Protein AF-A0A6J3BVY6-F1 (afdb_monomer_lite)

Sequence (226 aa):
MLAAVIADFFKYKLLRSIIVLACWSQIDRVKFLRQLSKQGLSATISCNPDILESIHLLQGVLYFTEENNLLLDRVKPEHFSHNYKWMVVGDEMPNTLHHVRYDVDVVLLKTQPMTPKYTVSNKLSVSEDDTEYPMFNETLYIEDIMVHPRDGASEHAWAYWTKYSGLKVTHDRERTLRRRNFRKYPVRIAAPRSLGNKLIPQPKHSGKKIPLKPHCTLNITLSIAR

Secondary structure (DSSP, 8-state):
-HHHHHHHHHHHTT-SEEEEE----HHHHHHHHHHHHHTT-EEEEES-GGGGGG--S-EEEEEE--TT--TGGGS-GGGSSTTEEEEEESSS--GGGGGS-TT-EEEEE--S---------------S----------PEEEEEEEEETTTEEEEEEEEEEETTTEEEE--HHHHHHHHH-TTTS----------S------------------------------

pLDDT: mean 75.55, std 23.76, range [29.14, 97.81]

Foldseek 3Di:
DVLLQVLLVCVVVVAQEAEEQDPDDPVVVVVSQVSNVVSRHHYHYDVALCVLVVDDAQHEYEYEDDVPNCSLVNHDLVSQAPSYAYEYEEQDDDQVQQVHAQRGNYKYWYPDDPPPPPPPDDDDDDDDDDPPPPPPQPKIWMWTWGHAPPPGIDTHGFWIATPVPGIDGDCVVVVVVVSVPCVVGPDPPPPDPDDDDDDPPDD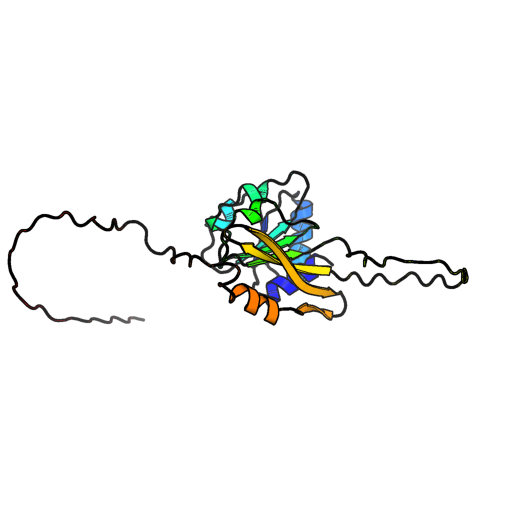DDDDDDDDDDDDDDDDDDDDDDD

Radius of gyration: 25.28 Å; chains: 1; bounding box: 72×43×89 Å

Structure (mmCIF, N/CA/C/O backbone):
data_AF-A0A6J3BVY6-F1
#
_entry.id   AF-A0A6J3BVY6-F1
#
loop_
_atom_site.group_PDB
_atom_site.id
_atom_site.type_symbol
_atom_site.label_atom_id
_atom_site.label_alt_id
_atom_site.label_comp_id
_atom_site.label_asym_id
_atom_site.label_entity_id
_atom_site.label_seq_id
_atom_site.pdbx_PDB_ins_code
_atom_site.Cartn_x
_atom_site.Cartn_y
_atom_site.Cartn_z
_atom_site.occupancy
_atom_site.B_iso_or_equiv
_atom_site.auth_seq_id
_atom_site.auth_comp_id
_atom_site.auth_asym_id
_atom_site.auth_atom_id
_atom_site.pdbx_PDB_model_num
ATOM 1 N N . MET A 1 1 ? -1.257 5.463 15.033 1.00 83.69 1 MET A N 1
ATOM 2 C CA . MET A 1 1 ? -0.664 6.278 13.953 1.00 83.69 1 MET A CA 1
ATOM 3 C C . MET A 1 1 ? -0.807 5.595 12.602 1.00 83.69 1 MET A C 1
ATOM 5 O O . MET A 1 1 ? -1.421 6.159 11.710 1.00 83.69 1 MET A O 1
ATOM 9 N N . LEU A 1 2 ? -0.358 4.345 12.499 1.00 90.62 2 LEU A N 1
ATOM 10 C CA . LEU A 1 2 ? -0.358 3.552 11.270 1.00 90.62 2 LEU A CA 1
ATOM 11 C C . LEU A 1 2 ? -1.684 3.544 10.486 1.00 90.62 2 LEU A C 1
ATOM 13 O O . LEU A 1 2 ? -1.697 3.875 9.306 1.00 90.62 2 LEU A O 1
ATOM 17 N N . ALA A 1 3 ? -2.814 3.268 11.146 1.00 93.50 3 ALA A N 1
ATOM 18 C CA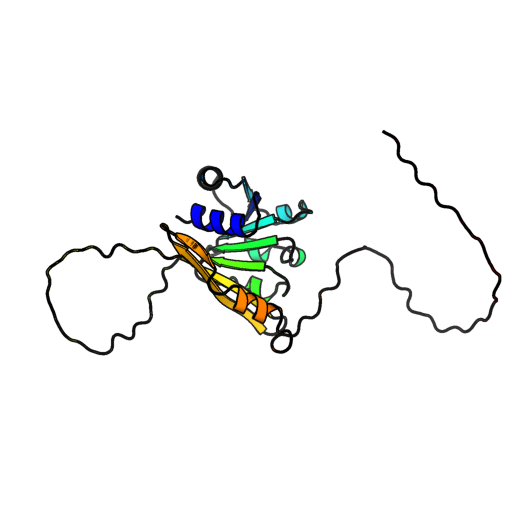 . ALA A 1 3 ? -4.127 3.277 10.492 1.00 93.50 3 ALA A CA 1
ATOM 19 C C . ALA A 1 3 ? -4.498 4.636 9.862 1.00 93.50 3 ALA A C 1
ATOM 21 O O . ALA A 1 3 ? -5.195 4.658 8.855 1.00 93.50 3 ALA A O 1
ATOM 22 N N . ALA A 1 4 ? -4.037 5.758 10.430 1.00 94.69 4 ALA A N 1
ATOM 23 C CA . ALA A 1 4 ? -4.288 7.090 9.877 1.00 94.69 4 ALA A CA 1
ATOM 24 C C . ALA A 1 4 ? -3.442 7.345 8.620 1.00 94.69 4 ALA A C 1
ATOM 26 O O . ALA A 1 4 ? -3.966 7.832 7.626 1.00 94.69 4 ALA A O 1
ATOM 27 N N . VAL A 1 5 ? -2.170 6.932 8.626 1.00 95.38 5 VAL A N 1
ATOM 28 C CA . VAL A 1 5 ? -1.269 7.054 7.463 1.00 95.38 5 VAL A CA 1
ATOM 29 C C . VAL A 1 5 ? -1.777 6.226 6.290 1.00 95.38 5 VAL A C 1
ATOM 31 O O . VAL A 1 5 ? -1.909 6.727 5.175 1.00 95.38 5 VAL A O 1
ATOM 34 N N . ILE A 1 6 ? -2.113 4.963 6.569 1.00 96.75 6 ILE A N 1
ATOM 35 C CA . ILE A 1 6 ? -2.740 4.050 5.611 1.00 96.75 6 ILE A CA 1
ATOM 36 C C . ILE A 1 6 ? -4.004 4.701 5.053 1.00 96.75 6 ILE A C 1
ATOM 38 O O . ILE A 1 6 ? -4.242 4.684 3.844 1.00 96.75 6 ILE A O 1
ATOM 42 N N . ALA A 1 7 ? -4.799 5.314 5.932 1.00 96.69 7 ALA A N 1
ATOM 43 C CA . ALA A 1 7 ? -6.040 5.923 5.521 1.00 96.69 7 ALA A CA 1
ATOM 44 C C . ALA A 1 7 ? -5.869 7.124 4.600 1.00 96.69 7 ALA A C 1
ATOM 46 O O . ALA A 1 7 ? -6.529 7.199 3.562 1.00 96.69 7 ALA A O 1
ATOM 47 N N . ASP A 1 8 ? -4.973 8.038 4.950 1.00 96.38 8 ASP A N 1
ATOM 48 C CA . ASP A 1 8 ? -4.694 9.218 4.141 1.00 96.38 8 ASP A CA 1
ATOM 49 C C . ASP A 1 8 ? -4.116 8.835 2.779 1.00 96.38 8 ASP A C 1
ATOM 51 O O . ASP A 1 8 ? -4.527 9.397 1.764 1.00 96.38 8 ASP A O 1
ATOM 55 N N . PHE A 1 9 ? -3.239 7.827 2.724 1.00 96.88 9 PHE A N 1
ATOM 56 C CA . PHE A 1 9 ? -2.725 7.300 1.462 1.00 96.88 9 PHE A CA 1
ATOM 57 C C . PHE A 1 9 ? -3.838 6.791 0.544 1.00 96.88 9 PHE A C 1
ATOM 59 O O . PHE A 1 9 ? -3.926 7.204 -0.616 1.00 96.88 9 PHE A O 1
ATOM 66 N N . PHE A 1 10 ? -4.708 5.909 1.039 1.00 97.12 10 PHE A N 1
ATOM 67 C CA . PHE A 1 10 ? -5.753 5.334 0.196 1.00 97.12 10 PHE A CA 1
ATOM 68 C C . PHE A 1 10 ? -6.799 6.373 -0.213 1.00 97.12 10 PHE A C 1
ATOM 70 O O . PHE A 1 10 ? -7.205 6.395 -1.375 1.00 97.12 10 PHE A O 1
ATOM 77 N N . LYS A 1 11 ? -7.152 7.310 0.674 1.00 95.75 11 LYS A N 1
ATOM 78 C CA . LYS A 1 11 ? -8.016 8.448 0.324 1.00 95.75 11 LYS A CA 1
ATOM 79 C C . LYS A 1 11 ? -7.393 9.343 -0.742 1.00 95.75 11 LYS A C 1
ATOM 81 O O . LYS A 1 11 ? -8.094 9.729 -1.674 1.00 95.75 11 LYS A O 1
ATOM 86 N N . TYR A 1 12 ? -6.093 9.630 -0.648 1.00 95.62 12 TYR A N 1
ATOM 87 C CA . TYR A 1 12 ? -5.360 10.376 -1.675 1.00 95.62 12 TYR A CA 1
ATOM 88 C C . TYR A 1 12 ? -5.417 9.664 -3.035 1.00 95.62 12 TYR A C 1
ATOM 90 O O . TYR A 1 12 ? -5.572 10.302 -4.073 1.00 95.62 12 TYR A O 1
ATOM 98 N N . LYS A 1 13 ? -5.379 8.327 -3.037 1.00 93.88 13 LYS A N 1
ATOM 99 C CA . LYS A 1 13 ? -5.564 7.487 -4.233 1.00 93.88 13 LYS A CA 1
ATOM 100 C C . LYS A 1 13 ? -7.031 7.307 -4.655 1.00 93.88 13 LYS A C 1
ATOM 102 O O . LYS A 1 13 ? -7.291 6.526 -5.566 1.00 93.88 13 LYS A O 1
ATOM 107 N N . LEU A 1 14 ? -7.972 8.020 -4.028 1.00 94.00 14 LEU A N 1
ATOM 108 C CA . LEU A 1 14 ? -9.422 7.950 -4.263 1.00 94.00 14 LEU A CA 1
ATOM 109 C C . LEU A 1 14 ? -10.047 6.577 -3.955 1.00 94.00 14 LEU A C 1
ATOM 111 O O . LEU A 1 14 ? -11.109 6.231 -4.472 1.00 94.00 14 LEU A O 1
ATOM 115 N N . LEU A 1 15 ? -9.413 5.800 -3.079 1.00 93.94 15 LEU A N 1
ATOM 116 C CA . LEU A 1 15 ? -9.860 4.476 -2.667 1.00 93.94 15 LEU A CA 1
ATOM 117 C C . LEU A 1 15 ? -10.577 4.536 -1.320 1.00 93.94 15 LEU A C 1
ATOM 119 O O . LEU A 1 15 ? -10.039 5.028 -0.330 1.00 93.94 15 LEU A O 1
ATOM 123 N N . ARG A 1 16 ? -11.801 4.000 -1.282 1.00 90.12 16 ARG A N 1
ATOM 124 C CA . ARG A 1 16 ? -12.630 3.907 -0.063 1.00 90.12 16 ARG A CA 1
ATOM 125 C C . ARG A 1 16 ? -12.708 2.499 0.525 1.00 90.12 16 ARG A C 1
ATOM 127 O O . ARG A 1 16 ? -13.162 2.339 1.656 1.00 90.12 16 ARG A O 1
ATOM 134 N N . SER A 1 17 ? -12.289 1.497 -0.244 1.00 93.12 17 SER A N 1
ATOM 135 C CA . SER A 1 17 ? -12.245 0.100 0.174 1.00 93.12 17 SER A CA 1
ATOM 136 C C . SER A 1 17 ? -10.880 -0.494 -0.129 1.00 93.12 17 SER A C 1
ATOM 138 O O . SER A 1 17 ? -10.323 -0.259 -1.207 1.00 93.12 17 SER A O 1
ATOM 140 N N . ILE A 1 18 ? -10.349 -1.254 0.824 1.00 96.31 18 ILE A N 1
ATOM 141 C CA . ILE A 1 18 ? -9.053 -1.914 0.701 1.00 96.31 18 ILE A CA 1
ATOM 142 C C . ILE A 1 18 ? -9.141 -3.385 1.089 1.00 96.31 18 ILE A C 1
ATOM 144 O O . ILE A 1 18 ? -9.962 -3.788 1.913 1.00 96.31 18 ILE A O 1
ATOM 148 N N . ILE A 1 19 ? -8.263 -4.187 0.511 1.00 96.25 19 ILE A N 1
ATOM 149 C CA . ILE A 1 19 ? -7.983 -5.539 0.973 1.00 96.25 19 ILE A CA 1
ATOM 150 C C . ILE A 1 19 ? -6.711 -5.495 1.795 1.00 96.25 19 ILE A C 1
ATOM 152 O O . ILE A 1 19 ? -5.724 -4.901 1.379 1.00 96.25 19 ILE A O 1
ATOM 156 N N . VAL A 1 20 ? -6.723 -6.148 2.945 1.00 96.75 20 VAL A N 1
ATOM 157 C CA . VAL A 1 20 ? -5.542 -6.342 3.775 1.00 96.75 20 VAL A CA 1
ATOM 158 C C . VAL A 1 20 ? -5.154 -7.809 3.684 1.00 96.75 20 VAL A C 1
ATOM 160 O O . VAL A 1 20 ? -5.924 -8.680 4.091 1.00 96.75 20 VAL A O 1
ATOM 163 N N . LEU A 1 21 ? -3.979 -8.087 3.137 1.00 95.69 21 LEU A N 1
ATOM 164 C CA . LEU A 1 21 ? -3.431 -9.436 3.064 1.00 95.69 21 LEU A CA 1
ATOM 165 C C . LEU A 1 21 ? -2.656 -9.719 4.352 1.00 95.69 21 LEU A C 1
ATOM 167 O O . LEU A 1 21 ? -1.528 -9.256 4.509 1.00 95.69 21 LEU A O 1
ATOM 171 N N . ALA A 1 22 ? -3.287 -10.434 5.286 1.00 94.00 22 ALA A N 1
ATOM 172 C CA . ALA A 1 22 ? -2.713 -10.744 6.594 1.00 94.00 22 ALA A CA 1
ATOM 173 C C . ALA A 1 22 ? -3.332 -12.002 7.231 1.00 94.00 22 ALA A C 1
ATOM 175 O O . ALA A 1 22 ? -4.546 -12.223 7.163 1.00 94.00 22 ALA A O 1
ATOM 176 N N . CYS A 1 23 ? -2.499 -12.793 7.915 1.00 92.44 23 CYS A N 1
ATOM 177 C CA . CYS A 1 23 ? -2.869 -14.020 8.634 1.00 92.44 23 CYS A CA 1
ATOM 178 C C . CYS A 1 23 ? -3.113 -13.780 10.136 1.00 92.44 23 CYS A C 1
ATOM 180 O O . CYS A 1 23 ? -2.624 -14.527 10.978 1.00 92.44 23 CYS A O 1
ATOM 182 N N . TRP A 1 24 ? -3.847 -12.726 10.492 1.00 92.81 24 TRP A N 1
ATOM 183 C CA . TRP A 1 24 ? -4.026 -12.338 11.895 1.00 92.81 24 TRP A CA 1
ATOM 184 C C . TRP A 1 24 ? -5.152 -13.081 12.622 1.00 92.81 24 TRP A C 1
ATOM 186 O O . TRP A 1 24 ? -6.099 -13.588 12.011 1.00 92.81 24 TRP A O 1
ATOM 196 N N . SER A 1 25 ? -5.089 -13.062 13.958 1.00 95.25 25 SER A N 1
ATOM 197 C CA . SER A 1 25 ? -6.159 -13.558 14.826 1.00 95.25 25 SER A CA 1
ATOM 198 C C . SER A 1 25 ? -7.466 -12.777 14.618 1.00 95.25 25 SER A C 1
ATOM 200 O O . SER A 1 25 ? -7.465 -11.621 14.190 1.00 95.25 25 SER A O 1
ATOM 202 N N . GLN A 1 26 ? -8.612 -13.374 14.961 1.00 95.25 26 GLN A N 1
ATOM 203 C CA . GLN A 1 26 ? -9.910 -12.687 14.850 1.00 95.25 26 GLN A CA 1
ATOM 204 C C . GLN A 1 26 ? -9.961 -11.389 15.672 1.00 95.25 26 GLN A C 1
ATOM 206 O O . GLN A 1 26 ? -10.548 -10.399 15.236 1.00 95.25 26 GLN A O 1
ATOM 211 N N . ILE A 1 27 ? -9.306 -11.373 16.835 1.00 96.25 27 ILE A N 1
ATOM 212 C CA . ILE A 1 27 ? -9.261 -10.211 17.727 1.00 96.25 27 ILE A CA 1
ATOM 213 C C . ILE A 1 27 ? -8.508 -9.059 17.052 1.00 96.25 27 ILE A C 1
ATOM 215 O O . ILE A 1 27 ? -9.013 -7.934 16.997 1.00 96.25 27 ILE A O 1
ATOM 219 N N . ASP A 1 28 ? -7.338 -9.345 16.480 1.00 94.75 28 ASP A N 1
ATOM 220 C CA . ASP A 1 28 ? -6.519 -8.343 15.792 1.00 94.75 28 ASP A CA 1
ATOM 221 C C . ASP A 1 28 ? -7.207 -7.827 14.532 1.00 94.75 28 ASP A C 1
ATOM 223 O O . ASP A 1 28 ? -7.221 -6.619 14.281 1.00 94.75 28 ASP A O 1
ATOM 227 N N . ARG A 1 29 ? -7.876 -8.720 13.790 1.00 95.31 29 ARG A N 1
ATOM 228 C CA . ARG A 1 29 ? -8.692 -8.351 12.628 1.00 95.31 29 ARG A CA 1
ATOM 229 C C . ARG A 1 29 ? -9.766 -7.340 13.013 1.00 95.31 29 ARG A C 1
ATOM 231 O O . ARG A 1 29 ? -9.826 -6.266 12.421 1.00 95.31 29 ARG A O 1
ATOM 238 N N . VAL A 1 30 ? -10.575 -7.628 14.034 1.00 96.50 30 VAL A N 1
ATOM 239 C CA . VAL A 1 30 ? -11.639 -6.716 14.494 1.00 96.50 30 VAL A CA 1
ATOM 240 C C . VAL A 1 30 ? -11.060 -5.390 14.989 1.00 96.50 30 VAL A C 1
ATOM 242 O O . VAL A 1 30 ? -11.579 -4.320 14.656 1.00 96.50 30 VAL A O 1
ATOM 245 N N . LYS A 1 31 ? -9.962 -5.432 15.753 1.00 97.00 31 LYS A N 1
ATOM 246 C CA . LYS A 1 31 ? -9.293 -4.233 16.269 1.00 97.00 31 LYS A CA 1
ATOM 247 C C . LYS A 1 31 ? -8.809 -3.337 15.131 1.00 97.00 31 LYS A C 1
ATOM 249 O O . LYS A 1 31 ? -9.077 -2.134 15.156 1.00 97.00 31 LYS A O 1
ATOM 254 N N . PHE A 1 32 ? -8.139 -3.907 14.133 1.00 95.88 32 PHE A N 1
ATOM 255 C CA . PHE A 1 32 ? -7.608 -3.156 13.002 1.00 95.88 32 PHE A CA 1
ATOM 256 C C . PHE A 1 32 ? -8.714 -2.626 12.083 1.00 95.88 32 PHE A C 1
ATOM 258 O O . PHE A 1 32 ? -8.706 -1.443 11.740 1.00 95.88 32 PHE A O 1
ATOM 265 N N . LEU A 1 33 ? -9.730 -3.440 11.776 1.00 96.56 33 LEU A N 1
ATOM 266 C CA . LEU A 1 33 ? -10.910 -2.998 11.023 1.00 96.56 33 LEU A CA 1
ATOM 267 C C . LEU A 1 33 ? -11.599 -1.811 11.700 1.00 96.56 33 LEU A C 1
ATOM 269 O O . LEU A 1 33 ? -11.932 -0.827 11.042 1.00 96.56 33 LEU A O 1
ATOM 273 N N . ARG A 1 34 ? -11.754 -1.851 13.028 1.00 97.00 34 ARG A N 1
ATOM 274 C CA . ARG A 1 34 ? -12.325 -0.733 13.788 1.00 97.00 34 ARG A CA 1
ATOM 275 C C . ARG A 1 34 ? -11.458 0.523 13.696 1.00 97.00 34 ARG A C 1
ATOM 277 O O . ARG A 1 34 ? -12.000 1.625 13.645 1.00 97.00 34 ARG A O 1
ATOM 284 N N . GLN A 1 35 ? -10.131 0.388 13.683 1.00 96.56 35 GLN A N 1
ATOM 285 C CA . GLN A 1 35 ? -9.229 1.529 13.508 1.00 96.56 35 GLN A CA 1
ATOM 286 C C . GLN A 1 35 ? -9.356 2.152 12.114 1.00 96.56 35 GLN A C 1
ATOM 288 O O . GLN A 1 35 ? -9.468 3.371 12.027 1.00 96.56 35 GLN A O 1
ATOM 293 N N . LEU A 1 36 ? -9.400 1.347 11.050 1.00 96.06 36 LEU A N 1
ATOM 294 C CA . LEU A 1 36 ? -9.589 1.841 9.680 1.00 96.06 36 LEU A CA 1
ATOM 295 C C . LEU A 1 36 ? -10.977 2.456 9.468 1.00 96.06 36 LEU A C 1
ATOM 297 O O . LEU A 1 36 ? -11.097 3.529 8.879 1.00 96.06 36 LEU A O 1
ATOM 301 N N . SER A 1 37 ? -12.017 1.837 10.029 1.00 96.50 37 SER A N 1
ATOM 302 C CA . SER A 1 37 ? -13.390 2.346 9.972 1.00 96.50 37 SER A CA 1
ATOM 303 C C . SER A 1 37 ? -13.520 3.718 10.639 1.00 96.50 37 SER A C 1
ATOM 305 O O . SER A 1 37 ? -14.134 4.617 10.068 1.00 96.50 37 SER A O 1
ATOM 307 N N . LYS A 1 38 ? -12.854 3.939 11.784 1.00 96.88 38 LYS A N 1
ATOM 308 C CA . LYS A 1 38 ? -12.765 5.270 12.417 1.00 96.88 38 LYS A CA 1
ATOM 309 C C . LYS A 1 38 ? -12.112 6.320 11.517 1.00 96.88 38 LYS A C 1
ATOM 311 O O . LYS A 1 38 ? -12.388 7.502 11.674 1.00 96.88 38 LYS A O 1
ATOM 316 N N . GLN A 1 39 ? -11.256 5.895 10.592 1.00 95.94 39 GLN A N 1
ATOM 317 C CA . GLN A 1 39 ? -10.640 6.761 9.591 1.00 95.94 39 GLN A CA 1
ATOM 318 C C . GLN A 1 39 ? -11.471 6.860 8.303 1.00 95.94 39 GLN A C 1
ATOM 320 O O . GLN A 1 39 ? -11.015 7.474 7.345 1.00 95.94 39 GLN A O 1
ATOM 325 N N . GLY A 1 40 ? -12.679 6.294 8.239 1.00 94.81 40 GLY A N 1
ATOM 326 C CA . GLY A 1 40 ? -13.546 6.363 7.060 1.00 94.81 40 GLY A CA 1
ATOM 327 C C . GLY A 1 40 ? -13.132 5.433 5.916 1.00 94.81 40 GLY A C 1
ATOM 328 O O . GLY A 1 40 ? -13.449 5.718 4.763 1.00 94.81 40 GLY A O 1
ATOM 329 N N . LEU A 1 41 ? -12.419 4.344 6.216 1.00 95.06 41 LEU A N 1
ATOM 330 C CA . LEU A 1 41 ? -12.068 3.305 5.249 1.00 95.06 41 LEU A CA 1
ATOM 331 C C . LEU A 1 41 ? -12.765 1.990 5.553 1.00 95.06 41 LEU A C 1
ATOM 333 O O . LEU A 1 41 ? -12.753 1.508 6.685 1.00 95.06 41 LEU A O 1
ATOM 337 N N . SER A 1 42 ? -13.328 1.397 4.504 1.00 94.88 42 SER A N 1
ATOM 338 C CA . SER A 1 42 ? -13.778 0.013 4.530 1.00 94.88 42 SER A CA 1
ATOM 339 C C . SER A 1 42 ? -12.602 -0.905 4.212 1.00 94.88 42 SER A C 1
ATOM 341 O O . SER A 1 42 ? -11.767 -0.587 3.363 1.00 94.88 42 SER A O 1
ATOM 343 N N . ALA A 1 43 ? -12.510 -2.035 4.904 1.00 95.56 43 ALA A N 1
ATOM 344 C CA . ALA A 1 43 ? -11.427 -2.980 4.703 1.00 95.56 43 ALA A CA 1
ATOM 345 C C . ALA A 1 43 ? -11.915 -4.421 4.815 1.00 95.56 43 ALA A C 1
ATOM 347 O O . ALA A 1 43 ? -12.767 -4.739 5.643 1.00 95.56 43 ALA A O 1
ATOM 348 N N . THR A 1 44 ? -11.335 -5.295 3.998 1.00 95.56 44 THR A N 1
ATOM 349 C CA . THR A 1 44 ? -11.516 -6.746 4.085 1.00 95.56 44 THR A CA 1
ATOM 350 C C . THR A 1 44 ? -10.163 -7.384 4.339 1.00 95.56 44 THR A C 1
ATOM 352 O O . THR A 1 44 ? -9.247 -7.209 3.544 1.00 95.56 44 THR A O 1
ATOM 355 N N . ILE A 1 45 ? -10.016 -8.108 5.446 1.00 96.00 45 ILE A N 1
ATOM 356 C CA . ILE A 1 45 ? -8.761 -8.798 5.772 1.00 96.00 45 ILE A CA 1
ATOM 357 C C . ILE A 1 45 ? -8.857 -10.240 5.276 1.00 96.00 45 ILE A C 1
ATOM 359 O O . ILE A 1 45 ? -9.840 -10.906 5.596 1.00 96.00 45 ILE A O 1
ATOM 363 N N . SER A 1 46 ? -7.857 -10.739 4.554 1.00 94.69 46 SER A N 1
ATOM 364 C CA . SER A 1 46 ? -7.797 -12.122 4.071 1.00 94.69 46 SER A CA 1
ATOM 365 C C . SER A 1 46 ? -6.390 -12.701 4.210 1.00 94.69 46 SER A C 1
ATOM 367 O O . SER A 1 46 ? -5.407 -12.027 3.916 1.00 94.69 46 SER A O 1
ATOM 369 N N . CYS A 1 47 ? -6.311 -13.973 4.599 1.00 93.75 47 CYS A N 1
ATOM 370 C CA . CYS A 1 47 ? -5.098 -14.789 4.521 1.00 93.75 47 CYS A CA 1
ATOM 371 C C . CYS A 1 47 ? -4.999 -15.586 3.209 1.00 93.75 47 CYS A C 1
ATOM 373 O O . CYS A 1 47 ? -4.029 -16.306 2.998 1.00 93.75 47 CYS A O 1
ATOM 375 N N . ASN A 1 48 ? -6.005 -15.487 2.335 1.00 94.00 48 ASN A N 1
ATOM 376 C CA . ASN A 1 48 ? -5.977 -16.085 1.008 1.00 94.00 48 ASN A CA 1
ATOM 377 C C . ASN A 1 48 ? -5.839 -14.978 -0.060 1.00 94.00 48 ASN A C 1
ATOM 379 O O . ASN A 1 48 ? -6.754 -14.146 -0.157 1.00 94.00 48 ASN A O 1
ATOM 383 N N . PRO A 1 49 ? -4.745 -14.952 -0.854 1.00 93.38 49 PRO A N 1
ATOM 384 C CA . PRO A 1 49 ? -4.575 -13.992 -1.946 1.00 93.38 49 PRO A CA 1
ATOM 385 C C . PRO A 1 49 ? -5.614 -14.142 -3.067 1.00 93.38 49 PRO A C 1
ATOM 387 O O . PRO A 1 49 ? -5.843 -13.170 -3.785 1.00 93.38 49 PRO A O 1
ATOM 390 N N . ASP A 1 50 ? -6.304 -15.282 -3.179 1.00 93.31 50 ASP A N 1
ATOM 391 C CA . ASP A 1 50 ? -7.352 -15.504 -4.191 1.00 93.31 50 ASP A CA 1
ATOM 392 C C . ASP A 1 50 ? -8.529 -14.522 -4.061 1.00 93.31 50 ASP A C 1
ATOM 394 O O . ASP A 1 50 ? -9.287 -14.322 -5.007 1.00 93.31 50 ASP A O 1
ATOM 398 N N . ILE A 1 51 ? -8.665 -13.829 -2.921 1.00 92.75 51 ILE A N 1
ATOM 399 C CA . ILE A 1 51 ? -9.641 -12.740 -2.770 1.00 92.75 51 ILE A CA 1
ATOM 400 C C . ILE A 1 51 ? -9.484 -11.664 -3.858 1.00 92.75 51 ILE A C 1
ATOM 402 O O . ILE A 1 51 ? -10.465 -11.021 -4.234 1.00 92.75 51 ILE A O 1
ATOM 406 N N . LEU A 1 52 ? -8.271 -11.497 -4.395 1.00 91.94 52 LEU A N 1
ATOM 407 C CA . LEU A 1 52 ? -7.972 -10.548 -5.461 1.00 91.94 52 LEU A CA 1
ATOM 408 C C . LEU A 1 52 ? -8.661 -10.915 -6.786 1.00 91.94 52 LEU A C 1
ATOM 410 O O . LEU A 1 52 ? -8.924 -10.016 -7.577 1.00 91.94 52 LEU A O 1
ATOM 414 N N . GLU A 1 53 ? -9.013 -12.181 -7.028 1.00 88.44 53 GLU A N 1
ATOM 415 C CA . GLU A 1 53 ? -9.669 -12.620 -8.272 1.00 88.44 53 GLU A CA 1
ATOM 416 C C . GLU A 1 53 ? -11.096 -12.095 -8.423 1.00 88.44 53 GLU A C 1
ATOM 418 O O . GLU A 1 53 ? -11.566 -11.862 -9.535 1.00 88.44 53 GLU A O 1
ATOM 423 N N . SER A 1 54 ? -11.779 -11.877 -7.301 1.00 77.50 54 SER A N 1
ATOM 424 C CA . SER A 1 54 ? -13.197 -11.505 -7.264 1.00 77.50 54 SER A CA 1
ATOM 425 C C . SER A 1 54 ? -13.483 -10.045 -7.646 1.00 77.50 54 SER A C 1
ATOM 427 O O . SER A 1 54 ? -14.627 -9.594 -7.577 1.00 77.50 54 SER A O 1
ATOM 429 N N . ILE A 1 55 ? -12.455 -9.282 -8.030 1.00 72.56 55 ILE A N 1
ATOM 430 C CA . ILE A 1 55 ? -12.519 -7.823 -8.123 1.00 72.56 55 ILE A CA 1
ATOM 431 C C . ILE A 1 55 ? -12.253 -7.347 -9.545 1.00 72.56 55 ILE A C 1
ATOM 433 O O . ILE A 1 55 ? -11.196 -7.577 -10.126 1.00 72.56 55 ILE A O 1
ATOM 437 N N . HIS A 1 56 ? -13.216 -6.597 -10.075 1.00 67.88 56 HIS A N 1
ATOM 438 C CA . HIS A 1 56 ? -13.159 -6.011 -11.416 1.00 67.88 56 HIS A CA 1
ATOM 439 C C . HIS A 1 56 ? -12.942 -4.487 -11.414 1.00 67.88 56 HIS A C 1
ATOM 441 O O . HIS A 1 56 ? -12.963 -3.865 -12.473 1.00 67.88 56 HIS A O 1
ATOM 447 N N . LEU A 1 57 ? -12.745 -3.874 -10.242 1.00 81.31 57 LEU A N 1
ATOM 448 C CA . LEU A 1 57 ? -12.624 -2.423 -10.065 1.00 81.31 57 LEU A CA 1
ATOM 449 C C . LEU A 1 57 ? -11.297 -2.039 -9.401 1.00 81.31 57 LEU A C 1
ATOM 451 O O . LEU A 1 57 ? -10.600 -2.877 -8.836 1.00 81.31 57 LEU A O 1
ATOM 455 N N . LEU A 1 58 ? -10.970 -0.745 -9.462 1.00 85.00 58 LEU A N 1
ATOM 456 C CA . LEU A 1 58 ? -9.809 -0.173 -8.786 1.00 85.00 58 LEU A CA 1
ATOM 457 C C . LEU A 1 58 ? -9.903 -0.410 -7.269 1.00 85.00 58 LEU A C 1
ATOM 459 O O . LEU A 1 58 ? -10.857 0.052 -6.641 1.00 85.00 58 LEU A O 1
ATOM 463 N N . GLN A 1 59 ? -8.912 -1.078 -6.673 1.00 91.38 59 GLN A N 1
ATOM 464 C CA . GLN A 1 59 ? -8.920 -1.393 -5.241 1.00 91.38 59 GLN A CA 1
ATOM 465 C C . GLN A 1 59 ? -7.568 -1.144 -4.572 1.00 91.38 59 GLN A C 1
ATOM 467 O O . GLN A 1 59 ? -6.508 -1.241 -5.191 1.00 91.38 59 GLN A O 1
ATOM 472 N N . GLY A 1 60 ? -7.600 -0.795 -3.287 1.00 96.00 60 GLY A N 1
ATOM 473 C CA . GLY A 1 60 ? -6.388 -0.724 -2.480 1.00 96.00 60 GLY A CA 1
ATOM 474 C C . GLY A 1 60 ? -6.005 -2.093 -1.949 1.00 96.00 60 GLY A C 1
ATOM 475 O O . GLY A 1 60 ? -6.877 -2.860 -1.546 1.00 96.00 60 GLY A O 1
ATOM 476 N N . VAL A 1 61 ? -4.712 -2.388 -1.923 1.00 97.00 61 VAL A N 1
ATOM 477 C CA . VAL A 1 61 ? -4.177 -3.601 -1.308 1.00 97.00 61 VAL A CA 1
ATOM 478 C C . VAL A 1 61 ? -3.119 -3.198 -0.298 1.00 97.00 61 VAL A C 1
ATOM 480 O O . VAL A 1 61 ? -2.197 -2.452 -0.613 1.00 97.00 61 VAL A O 1
ATOM 483 N N . LEU A 1 62 ? -3.283 -3.668 0.927 1.00 97.44 62 LEU A N 1
ATOM 484 C CA . LEU A 1 62 ? -2.382 -3.446 2.040 1.00 97.44 62 LEU A CA 1
ATOM 485 C C . LEU A 1 62 ? -1.719 -4.773 2.397 1.00 97.44 62 LEU A C 1
ATOM 487 O O . LEU A 1 62 ? -2.406 -5.773 2.604 1.00 97.44 62 LEU A O 1
ATOM 491 N N . TYR A 1 63 ? -0.399 -4.765 2.498 1.00 96.56 63 TYR A N 1
ATOM 492 C CA . TYR A 1 63 ? 0.392 -5.913 2.917 1.00 96.56 63 TYR A CA 1
ATOM 493 C C . TYR A 1 63 ? 1.368 -5.491 4.013 1.00 96.56 63 TYR A C 1
ATOM 495 O O . TYR A 1 63 ? 1.976 -4.428 3.912 1.00 96.56 63 TYR A O 1
ATOM 503 N N . PHE A 1 64 ? 1.514 -6.315 5.047 1.00 93.56 64 PHE A N 1
ATOM 504 C CA . PHE A 1 64 ? 2.488 -6.111 6.116 1.00 93.56 64 PHE A CA 1
ATOM 505 C C . PHE A 1 64 ? 3.644 -7.079 5.915 1.00 93.56 64 PHE A C 1
ATOM 507 O O . PHE A 1 64 ? 3.424 -8.289 5.820 1.00 93.56 64 PHE A O 1
ATOM 514 N N . THR A 1 65 ? 4.864 -6.555 5.840 1.00 90.12 65 THR A N 1
ATOM 515 C CA . THR A 1 65 ? 6.056 -7.394 5.868 1.00 90.12 65 THR A CA 1
ATOM 516 C C . THR A 1 65 ? 6.236 -7.934 7.281 1.00 90.12 65 THR A C 1
ATOM 518 O O . THR A 1 65 ? 6.436 -7.187 8.232 1.00 90.12 65 THR A O 1
ATOM 521 N N . GLU A 1 66 ? 6.133 -9.252 7.410 1.00 83.50 66 GLU A N 1
ATOM 522 C CA . GLU A 1 66 ? 6.369 -10.000 8.643 1.00 83.50 66 GLU A CA 1
ATOM 523 C C . GLU A 1 66 ? 7.403 -11.093 8.337 1.00 83.50 66 GLU A C 1
ATOM 525 O O . GLU A 1 66 ? 7.431 -11.636 7.225 1.00 83.50 66 GLU A O 1
ATOM 530 N N . GLU A 1 67 ? 8.252 -11.431 9.308 1.00 72.81 67 GLU A N 1
ATOM 531 C CA . GLU A 1 67 ? 9.204 -12.534 9.163 1.00 72.81 67 GLU A CA 1
ATOM 532 C C . GLU A 1 67 ? 8.447 -13.842 8.872 1.00 72.81 67 GLU A C 1
ATOM 534 O O . GLU A 1 67 ? 7.527 -14.220 9.597 1.00 72.81 67 GLU A O 1
ATOM 539 N N . ASN A 1 68 ? 8.830 -14.540 7.797 1.00 72.19 68 ASN A N 1
ATOM 540 C CA . ASN A 1 68 ? 8.202 -15.777 7.299 1.00 72.19 68 ASN A CA 1
ATOM 541 C C . ASN A 1 68 ? 6.803 -15.631 6.670 1.00 72.19 68 ASN A C 1
ATOM 543 O O . ASN A 1 68 ? 6.158 -16.639 6.362 1.00 72.19 68 ASN A O 1
ATOM 547 N N . ASN A 1 69 ? 6.324 -14.410 6.424 1.00 78.50 69 ASN A N 1
ATOM 548 C CA . ASN A 1 69 ? 5.071 -14.218 5.704 1.00 78.50 69 ASN A CA 1
ATOM 549 C C . ASN A 1 69 ? 5.276 -14.361 4.185 1.00 78.50 69 ASN A C 1
ATOM 551 O O . ASN A 1 69 ? 5.747 -13.454 3.505 1.00 78.50 69 ASN A O 1
ATOM 555 N N . LEU A 1 70 ? 4.886 -15.524 3.657 1.00 86.31 70 LEU A N 1
ATOM 556 C CA . LEU A 1 70 ? 4.944 -15.858 2.227 1.00 86.31 70 LEU A CA 1
ATOM 557 C C . LEU A 1 70 ? 3.658 -15.474 1.471 1.00 86.31 70 LEU A C 1
ATOM 559 O O . LEU A 1 70 ? 3.438 -15.943 0.353 1.00 86.31 70 LEU A O 1
ATOM 563 N N . LEU A 1 71 ? 2.749 -14.689 2.069 1.00 91.75 71 LEU A N 1
ATOM 564 C CA . LEU A 1 71 ? 1.478 -14.343 1.420 1.00 91.75 71 LEU A CA 1
ATOM 565 C C . LEU A 1 71 ? 1.695 -13.597 0.107 1.00 91.75 71 LEU A C 1
ATOM 567 O O . LEU A 1 71 ? 0.991 -13.876 -0.862 1.00 91.75 71 LEU A O 1
ATOM 571 N N . LEU A 1 72 ? 2.661 -12.677 0.070 1.00 92.12 72 LEU A N 1
ATOM 572 C CA . LEU A 1 72 ? 2.940 -11.900 -1.133 1.00 92.12 72 LEU A CA 1
ATOM 573 C C . LEU A 1 72 ? 3.475 -12.783 -2.270 1.00 92.12 72 LEU A C 1
ATOM 575 O O . LEU A 1 72 ? 3.089 -12.584 -3.417 1.00 92.12 72 LEU A O 1
ATOM 579 N N . ASP A 1 73 ? 4.275 -13.801 -1.950 1.00 91.44 73 ASP A N 1
ATOM 580 C CA . ASP A 1 73 ? 4.856 -14.743 -2.922 1.00 91.44 73 ASP A CA 1
ATOM 581 C C . ASP A 1 73 ? 3.790 -15.633 -3.579 1.00 91.44 73 ASP A C 1
ATOM 583 O O . ASP A 1 73 ? 3.978 -16.152 -4.678 1.00 91.44 73 ASP A O 1
ATOM 587 N N . ARG A 1 74 ? 2.642 -15.799 -2.912 1.00 92.69 74 ARG A N 1
ATOM 588 C CA . ARG A 1 74 ? 1.481 -16.536 -3.429 1.00 92.69 74 ARG A CA 1
ATOM 589 C C . ARG A 1 74 ? 0.564 -15.671 -4.295 1.00 92.69 74 ARG A C 1
ATOM 591 O O . ARG A 1 74 ? -0.351 -16.204 -4.921 1.00 92.69 74 ARG A O 1
ATOM 598 N N . VAL A 1 75 ? 0.768 -14.353 -4.338 1.00 93.12 75 VAL A N 1
ATOM 599 C CA . VAL A 1 75 ? -0.031 -13.459 -5.184 1.00 93.12 75 VAL A CA 1
ATOM 600 C C . VAL A 1 75 ? 0.340 -13.684 -6.646 1.00 93.12 75 VAL A C 1
ATOM 602 O O . VAL A 1 75 ? 1.497 -13.562 -7.045 1.00 93.12 75 VAL A O 1
ATOM 605 N N . LYS A 1 76 ? -0.664 -13.962 -7.484 1.00 90.75 76 LYS A N 1
ATOM 606 C CA . LYS A 1 76 ? -0.447 -14.123 -8.925 1.00 90.75 76 LYS A CA 1
ATOM 607 C C . LYS A 1 76 ? 0.101 -12.818 -9.527 1.00 90.75 76 LYS A C 1
ATOM 609 O O . LYS A 1 76 ? -0.460 -11.753 -9.248 1.00 90.75 76 LYS A O 1
ATOM 614 N N . PRO A 1 77 ? 1.098 -12.873 -10.435 1.00 87.44 77 PRO A N 1
ATOM 615 C CA . PRO A 1 77 ? 1.690 -11.689 -11.078 1.00 87.44 77 PRO A CA 1
ATOM 616 C C . PRO A 1 77 ? 0.675 -10.729 -11.722 1.00 87.44 77 PRO A C 1
ATOM 618 O O . PRO A 1 77 ? 0.926 -9.540 -11.894 1.00 87.44 77 PRO A O 1
ATOM 621 N N . GLU A 1 78 ? -0.491 -11.251 -12.087 1.00 85.50 78 GLU A N 1
ATOM 622 C CA . GLU A 1 78 ? -1.590 -10.540 -12.738 1.00 85.50 78 GLU A CA 1
ATOM 623 C C . GLU A 1 78 ? -2.256 -9.497 -11.827 1.00 85.50 78 GLU A C 1
ATOM 625 O O . GLU A 1 78 ? -2.750 -8.475 -12.315 1.00 85.50 78 GLU A O 1
ATOM 630 N N . HIS A 1 79 ? -2.217 -9.719 -10.510 1.00 90.12 79 HIS A N 1
ATOM 631 C CA . HIS A 1 79 ? -2.749 -8.792 -9.509 1.00 90.12 79 HIS A CA 1
ATOM 632 C C . HIS A 1 79 ? -1.768 -7.664 -9.157 1.00 90.12 79 HIS A C 1
ATOM 634 O O . HIS A 1 79 ? -2.156 -6.658 -8.567 1.00 90.12 79 HIS A O 1
ATOM 640 N N . PHE A 1 80 ? -0.516 -7.747 -9.606 1.00 89.19 80 PHE A N 1
ATOM 641 C CA . PHE A 1 80 ? 0.393 -6.602 -9.625 1.00 89.19 80 PHE A CA 1
ATOM 642 C C . PHE A 1 80 ? 0.166 -5.786 -10.899 1.00 89.19 80 PHE A C 1
ATOM 644 O O . PHE A 1 80 ? 1.016 -5.709 -11.781 1.00 89.19 80 PHE A O 1
ATOM 651 N N . SER A 1 81 ? -1.026 -5.208 -11.024 1.00 83.12 81 SER A N 1
ATOM 652 C CA . SER A 1 81 ? -1.438 -4.407 -12.179 1.00 83.12 81 SER A CA 1
ATOM 653 C C . SER A 1 81 ? -1.966 -3.040 -11.753 1.00 83.12 81 SER A C 1
ATOM 655 O O . SER A 1 81 ? -2.177 -2.772 -10.571 1.00 83.12 81 SE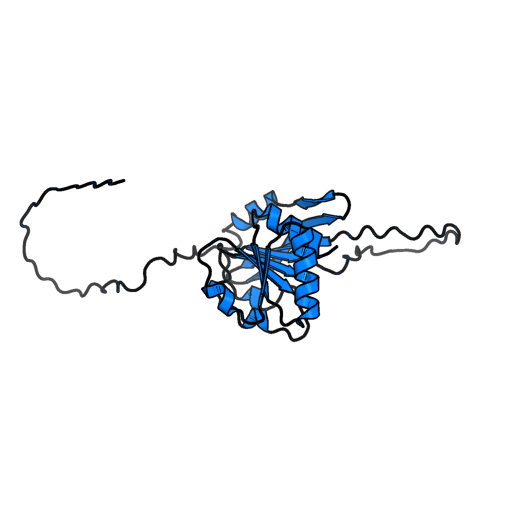R A O 1
ATOM 657 N N . HIS A 1 82 ? -2.218 -2.167 -12.729 1.00 80.00 82 HIS A N 1
ATOM 658 C CA . HIS A 1 82 ? -2.739 -0.815 -12.503 1.00 80.00 82 HIS A CA 1
ATOM 659 C C . HIS A 1 82 ? -4.103 -0.762 -11.786 1.00 80.00 82 HIS A C 1
ATOM 661 O O . HIS A 1 82 ? -4.449 0.293 -11.247 1.00 80.00 82 HIS A O 1
ATOM 667 N N . ASN A 1 83 ? -4.846 -1.877 -11.761 1.00 85.88 83 ASN A N 1
ATOM 668 C CA . ASN A 1 83 ? -6.123 -2.017 -11.056 1.00 85.88 83 ASN A CA 1
ATOM 669 C C . ASN A 1 83 ? -5.969 -2.042 -9.532 1.00 85.88 83 ASN A C 1
ATOM 671 O O . ASN A 1 83 ? -6.939 -1.797 -8.818 1.00 85.88 83 ASN A O 1
ATOM 675 N N . TYR A 1 84 ? -4.764 -2.290 -9.024 1.00 92.12 84 TYR A N 1
ATOM 676 C CA . TYR A 1 84 ? -4.506 -2.321 -7.593 1.00 92.12 84 TYR A CA 1
ATOM 677 C C . TYR A 1 84 ? -3.521 -1.227 -7.204 1.00 92.12 84 TYR A C 1
ATOM 679 O O . TYR A 1 84 ? -2.504 -1.004 -7.864 1.00 92.12 84 TYR A O 1
ATOM 687 N N . LYS A 1 85 ? -3.832 -0.530 -6.112 1.00 95.25 85 LYS A N 1
ATOM 688 C CA . LYS A 1 85 ? -2.916 0.411 -5.463 1.00 95.25 85 LYS A CA 1
ATOM 689 C C . LYS A 1 85 ? -2.357 -0.275 -4.237 1.00 95.25 85 LYS A C 1
ATOM 691 O O . LYS A 1 85 ? -3.077 -0.478 -3.265 1.00 95.25 85 LYS A O 1
ATOM 696 N N . TRP A 1 86 ? -1.101 -0.673 -4.314 1.00 96.94 86 TRP A N 1
ATOM 697 C CA . TRP A 1 86 ? -0.445 -1.449 -3.280 1.00 96.94 86 TRP A CA 1
ATOM 698 C C . TRP A 1 86 ? 0.253 -0.525 -2.289 1.00 96.94 86 TRP A C 1
ATOM 700 O O . TRP A 1 86 ? 0.982 0.386 -2.680 1.00 96.94 86 TRP A O 1
ATOM 710 N N . MET A 1 87 ? 0.055 -0.792 -1.007 1.00 97.81 87 MET A N 1
ATOM 711 C CA . MET A 1 87 ? 0.876 -0.280 0.078 1.00 97.81 87 MET A CA 1
ATOM 712 C C . MET A 1 87 ? 1.469 -1.472 0.818 1.00 97.81 87 MET A C 1
ATOM 714 O O . MET A 1 87 ? 0.740 -2.295 1.371 1.00 97.81 87 MET A O 1
ATOM 718 N N . VAL A 1 88 ? 2.791 -1.553 0.818 1.00 96.94 88 VAL A N 1
ATOM 719 C CA . VAL A 1 88 ? 3.551 -2.480 1.651 1.00 96.94 88 VAL A CA 1
ATOM 720 C C . VAL A 1 88 ? 3.991 -1.728 2.897 1.00 96.94 88 VAL A C 1
ATOM 722 O O . VAL A 1 88 ? 4.449 -0.595 2.796 1.00 96.94 88 VAL A O 1
ATOM 725 N N . VAL A 1 89 ? 3.824 -2.329 4.067 1.00 95.56 89 VAL A N 1
ATOM 726 C CA . VAL A 1 89 ? 4.207 -1.747 5.354 1.00 95.56 89 VAL A CA 1
ATOM 727 C C . VAL A 1 89 ? 5.339 -2.562 5.947 1.00 95.56 89 VAL A C 1
ATOM 729 O O . VAL A 1 89 ? 5.106 -3.696 6.354 1.00 95.56 89 VAL A O 1
ATOM 732 N N . GLY A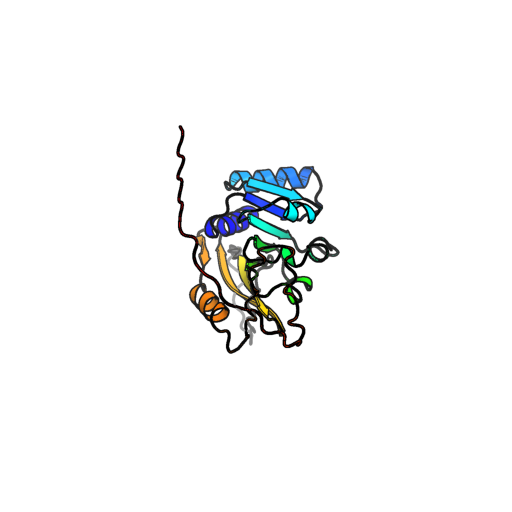 1 90 ? 6.516 -1.946 6.029 1.00 92.88 90 GLY A N 1
ATOM 733 C CA . GLY A 1 90 ? 7.694 -2.454 6.721 1.00 92.88 90 GLY A CA 1
ATOM 734 C C . GLY A 1 90 ? 8.974 -1.790 6.226 1.00 92.88 90 GLY A C 1
ATOM 735 O O . GLY A 1 90 ? 8.944 -0.876 5.402 1.00 92.88 90 GLY A O 1
ATOM 736 N N . ASP A 1 91 ? 10.107 -2.227 6.766 1.00 89.38 91 ASP A N 1
ATOM 737 C CA . ASP A 1 91 ? 11.370 -1.495 6.622 1.00 89.38 91 ASP A CA 1
ATOM 738 C C . ASP A 1 91 ? 12.147 -1.846 5.347 1.00 89.38 91 ASP A C 1
ATOM 740 O O . ASP A 1 91 ? 12.977 -1.059 4.892 1.00 89.38 91 ASP A O 1
ATOM 744 N N . GLU A 1 92 ? 11.832 -2.979 4.722 1.00 90.50 92 GLU A N 1
ATOM 745 C CA . GLU A 1 92 ? 12.481 -3.464 3.504 1.00 90.50 92 GLU A CA 1
ATOM 746 C C . GLU A 1 92 ? 11.449 -3.872 2.449 1.00 90.50 92 GLU A C 1
ATOM 748 O O . GLU A 1 92 ? 10.368 -4.388 2.758 1.00 90.50 92 GLU A O 1
ATOM 753 N N . MET A 1 93 ? 11.789 -3.634 1.183 1.00 91.50 93 MET A N 1
ATOM 754 C CA . MET A 1 93 ? 10.991 -4.064 0.043 1.00 91.50 93 MET A CA 1
ATOM 755 C C . MET A 1 93 ? 11.032 -5.599 -0.119 1.00 91.50 93 MET A C 1
ATOM 757 O O . MET A 1 93 ? 12.113 -6.175 -0.227 1.00 91.50 93 MET A O 1
ATOM 761 N N . PRO A 1 94 ? 9.874 -6.280 -0.231 1.00 93.00 94 PRO A N 1
ATOM 762 C CA . PRO A 1 94 ? 9.832 -7.717 -0.493 1.00 93.00 94 PRO A CA 1
ATOM 763 C C . PRO A 1 94 ? 10.496 -8.124 -1.813 1.00 93.00 94 PRO A C 1
ATOM 765 O O . PRO A 1 94 ? 10.193 -7.557 -2.866 1.00 93.00 94 PRO A O 1
ATOM 768 N N . ASN A 1 95 ? 11.275 -9.210 -1.786 1.00 90.81 95 ASN A N 1
ATOM 769 C CA . ASN A 1 95 ? 11.940 -9.779 -2.968 1.00 90.81 95 ASN A CA 1
ATOM 770 C C . ASN A 1 95 ? 10.977 -10.097 -4.125 1.00 90.81 95 ASN A C 1
ATOM 772 O O . ASN A 1 95 ? 11.336 -9.967 -5.298 1.00 90.81 95 ASN A O 1
ATOM 776 N N . THR A 1 96 ? 9.730 -10.467 -3.821 1.00 90.75 96 THR A N 1
ATOM 777 C CA . THR A 1 96 ? 8.702 -10.726 -4.839 1.00 90.75 96 THR A CA 1
ATOM 778 C C . THR A 1 96 ? 8.463 -9.524 -5.746 1.00 90.75 96 THR A C 1
ATOM 780 O O . THR A 1 96 ? 8.280 -9.707 -6.948 1.00 90.75 96 THR A O 1
ATOM 783 N N . LEU A 1 97 ? 8.589 -8.293 -5.238 1.00 91.44 97 LEU A N 1
ATOM 784 C CA . LEU A 1 97 ? 8.408 -7.079 -6.038 1.00 91.44 97 LEU A CA 1
ATOM 785 C C . LEU A 1 97 ? 9.480 -6.884 -7.119 1.00 91.44 97 LEU A C 1
ATOM 787 O O . LEU A 1 97 ? 9.241 -6.140 -8.067 1.00 91.44 97 LEU A O 1
ATOM 791 N N . HIS A 1 98 ? 10.616 -7.586 -7.061 1.00 89.75 98 HIS A N 1
ATOM 792 C CA . HIS A 1 98 ? 11.601 -7.567 -8.150 1.00 89.75 98 HIS A CA 1
ATOM 793 C C . HIS A 1 98 ? 11.120 -8.304 -9.408 1.00 89.75 98 HIS A C 1
ATOM 795 O O . HIS A 1 98 ? 11.682 -8.103 -10.482 1.00 89.75 98 HIS A O 1
ATOM 801 N N . HIS A 1 99 ? 10.086 -9.140 -9.288 1.00 87.06 99 HIS A N 1
ATOM 802 C CA . HIS A 1 99 ? 9.640 -10.056 -10.340 1.00 87.06 99 HIS A CA 1
ATOM 803 C C . HIS A 1 99 ? 8.217 -9.763 -10.837 1.00 87.06 99 HIS A C 1
ATOM 805 O O . HIS A 1 99 ? 7.665 -10.524 -11.636 1.00 87.06 99 HIS A O 1
ATOM 811 N N . VAL A 1 100 ? 7.600 -8.673 -10.372 1.00 87.50 100 VAL A N 1
ATOM 812 C CA . VAL A 1 100 ? 6.241 -8.288 -10.772 1.00 87.50 100 VAL A CA 1
ATOM 813 C C . VAL A 1 100 ? 6.239 -7.422 -12.032 1.00 87.50 100 VAL A C 1
ATOM 815 O O . VAL A 1 100 ? 7.277 -7.073 -12.596 1.00 87.50 100 VAL A O 1
ATOM 818 N N . ARG A 1 101 ? 5.047 -7.068 -12.518 1.00 83.81 101 ARG A N 1
ATOM 819 C CA . ARG A 1 101 ? 4.916 -6.205 -13.693 1.00 83.81 101 ARG A CA 1
ATOM 820 C C . ARG A 1 101 ? 5.391 -4.784 -13.387 1.00 83.81 101 ARG A C 1
ATOM 822 O O . ARG A 1 101 ? 5.111 -4.229 -12.331 1.00 83.81 101 ARG A O 1
ATOM 829 N N . TYR A 1 102 ? 6.024 -4.160 -14.373 1.00 80.12 102 TYR A N 1
ATOM 830 C CA . TYR A 1 102 ? 6.562 -2.801 -14.262 1.00 80.12 102 TYR A CA 1
ATOM 831 C C . TYR A 1 102 ? 5.477 -1.707 -14.132 1.00 80.12 102 TYR A C 1
ATOM 833 O O . TYR A 1 102 ? 5.771 -0.597 -13.696 1.00 80.12 102 TYR A O 1
ATOM 841 N N . ASP A 1 103 ? 4.227 -1.980 -14.540 1.00 78.19 103 ASP A N 1
ATOM 842 C CA . ASP A 1 103 ? 3.114 -1.017 -14.503 1.00 78.19 103 ASP A CA 1
ATOM 843 C C . ASP A 1 103 ? 2.401 -0.956 -13.144 1.00 78.19 103 ASP A C 1
ATOM 845 O O . ASP A 1 103 ? 1.387 -0.267 -12.998 1.00 78.19 103 ASP A O 1
ATOM 849 N N . VAL A 1 104 ? 2.931 -1.656 -12.142 1.00 86.06 104 VAL A N 1
ATOM 850 C CA . VAL A 1 104 ? 2.365 -1.699 -10.799 1.00 86.06 104 VAL A CA 1
ATOM 851 C C . VAL A 1 104 ? 2.474 -0.338 -10.081 1.00 86.06 104 VAL A C 1
ATOM 853 O O . VAL A 1 104 ? 3.419 0.444 -10.246 1.00 86.06 104 VAL A O 1
ATOM 856 N N . ASP A 1 105 ? 1.463 -0.009 -9.277 1.00 90.69 105 ASP A N 1
ATOM 857 C CA . ASP A 1 105 ? 1.455 1.158 -8.386 1.00 90.69 105 ASP A CA 1
ATOM 858 C C . ASP A 1 105 ? 1.635 0.655 -6.952 1.00 90.69 105 ASP A C 1
ATOM 860 O O . ASP A 1 105 ? 0.652 0.367 -6.271 1.00 90.69 105 ASP A O 1
ATOM 864 N N . VAL A 1 106 ? 2.896 0.481 -6.544 1.00 94.94 106 VAL A N 1
ATOM 865 C CA . VAL A 1 106 ? 3.287 0.031 -5.203 1.00 94.94 106 VAL A CA 1
ATOM 866 C C . VAL A 1 106 ? 4.014 1.155 -4.486 1.00 94.94 106 VAL A C 1
ATOM 868 O O . VAL A 1 106 ? 4.879 1.818 -5.063 1.00 94.94 106 VAL A O 1
ATOM 871 N N . VAL A 1 107 ? 3.679 1.340 -3.216 1.00 96.81 107 VAL A N 1
ATOM 872 C CA . VAL A 1 107 ? 4.445 2.169 -2.291 1.00 96.81 107 VAL A CA 1
ATOM 873 C C . VAL A 1 107 ? 4.878 1.352 -1.082 1.00 96.81 107 VAL A C 1
ATOM 875 O O . VAL A 1 107 ? 4.178 0.420 -0.683 1.00 96.81 107 VAL A O 1
ATOM 878 N N . LEU A 1 108 ? 6.011 1.720 -0.495 1.00 97.06 108 LEU A N 1
ATOM 879 C CA . LEU A 1 108 ? 6.524 1.167 0.750 1.00 97.06 108 LEU A CA 1
ATOM 880 C C . LEU A 1 108 ? 6.403 2.220 1.853 1.00 97.06 108 LEU A C 1
ATOM 882 O O . LEU A 1 108 ? 6.893 3.337 1.710 1.00 97.06 108 LEU A O 1
ATOM 886 N N . LEU A 1 109 ? 5.727 1.870 2.940 1.00 96.25 109 LEU A N 1
ATOM 887 C CA . LEU A 1 109 ? 5.645 2.656 4.163 1.00 96.25 109 LEU A CA 1
ATOM 888 C C . LEU A 1 109 ? 6.683 2.116 5.149 1.00 96.25 109 LEU A C 1
ATOM 890 O O . LEU A 1 109 ? 6.475 1.044 5.722 1.00 96.25 109 LEU A O 1
ATOM 894 N N . LYS A 1 110 ? 7.768 2.870 5.351 1.00 92.00 110 LYS A N 1
ATOM 895 C CA . LYS A 1 110 ? 8.822 2.524 6.312 1.00 92.00 110 LYS A CA 1
ATOM 896 C C . LYS A 1 110 ? 8.311 2.760 7.733 1.00 92.00 110 LYS A C 1
ATOM 898 O O . LYS A 1 110 ? 7.737 3.814 8.024 1.00 92.00 110 LYS A O 1
ATOM 903 N N . THR A 1 111 ? 8.490 1.774 8.605 1.00 82.56 111 THR A N 1
ATOM 904 C CA . THR A 1 111 ? 7.994 1.813 9.989 1.00 82.56 111 THR A CA 1
ATOM 905 C C . THR A 1 111 ? 9.039 2.301 10.978 1.00 82.56 111 THR A C 1
ATOM 907 O O . THR A 1 111 ? 8.679 2.915 11.982 1.00 82.56 111 THR A O 1
ATOM 910 N N . GLN A 1 112 ? 10.319 2.093 10.683 1.00 73.31 112 GLN A N 1
ATOM 911 C CA . GLN A 1 112 ? 11.404 2.669 11.458 1.00 73.31 112 GLN A CA 1
ATOM 912 C C . GLN A 1 112 ? 11.663 4.126 11.054 1.00 73.31 112 GLN A C 1
ATOM 914 O O . GLN A 1 112 ? 11.705 4.446 9.860 1.00 73.31 112 GLN A O 1
ATOM 919 N N . PRO A 1 113 ? 11.872 5.028 12.030 1.00 58.88 113 PRO A N 1
ATOM 920 C CA . PRO A 1 113 ? 12.371 6.357 11.729 1.00 58.88 113 PRO A CA 1
ATOM 921 C C . PRO A 1 113 ? 13.753 6.203 11.091 1.00 58.88 113 PRO A C 1
ATOM 923 O O . PRO A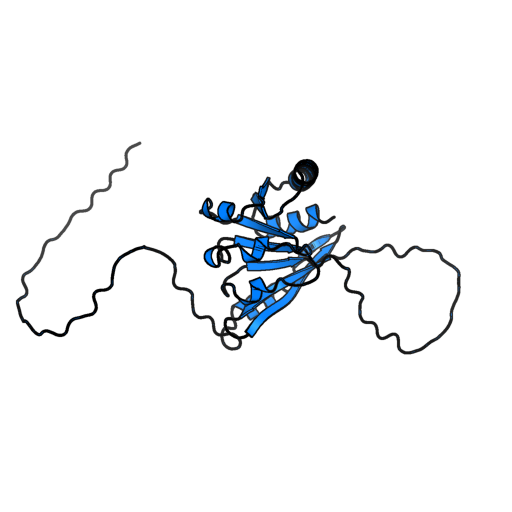 1 113 ? 14.640 5.586 11.680 1.00 58.88 113 PRO A O 1
ATOM 926 N N . MET A 1 114 ? 13.949 6.766 9.893 1.00 53.19 114 MET A N 1
ATOM 927 C CA . MET A 1 114 ? 15.296 6.942 9.353 1.00 53.19 114 MET A CA 1
ATOM 928 C C . MET A 1 114 ? 16.092 7.704 10.408 1.00 53.19 114 MET A C 1
ATOM 930 O O . MET A 1 114 ? 15.835 8.886 10.639 1.00 53.19 114 MET A O 1
ATOM 934 N N . THR A 1 115 ? 17.047 7.041 11.057 1.00 46.75 115 THR A N 1
ATOM 935 C CA . THR A 1 115 ? 18.092 7.760 11.769 1.00 46.75 115 THR A CA 1
ATOM 936 C C . THR A 1 115 ? 18.807 8.579 10.702 1.00 46.75 115 THR A C 1
ATOM 938 O O . THR A 1 115 ? 19.353 8.005 9.752 1.00 46.75 115 THR A O 1
ATOM 941 N N . PRO A 1 116 ? 18.761 9.921 10.761 1.00 44.00 116 PRO A N 1
ATOM 942 C CA . PRO A 1 116 ? 19.569 10.697 9.849 1.00 44.00 116 PRO A CA 1
ATOM 943 C C . PRO A 1 116 ? 21.014 10.269 10.100 1.00 44.00 116 PRO A C 1
ATOM 945 O O . PRO A 1 116 ? 21.490 10.312 11.235 1.00 44.00 116 PRO A O 1
ATOM 948 N N . LYS A 1 117 ? 21.695 9.791 9.052 1.00 38.06 117 LYS A N 1
ATOM 949 C CA . LYS A 1 117 ? 23.131 9.501 9.080 1.00 38.06 117 LYS A CA 1
ATOM 950 C C . LYS A 1 117 ? 23.885 10.824 9.233 1.00 38.06 117 LYS A C 1
ATOM 952 O O . LYS A 1 117 ? 24.526 11.294 8.300 1.00 38.06 117 LYS A O 1
ATOM 957 N N . TYR A 1 118 ? 23.794 11.449 10.400 1.00 37.00 118 TYR A N 1
ATOM 958 C CA . TYR A 1 118 ? 24.778 12.421 10.821 1.00 37.00 118 TYR A CA 1
ATOM 959 C C . TYR A 1 118 ? 26.001 11.615 11.234 1.00 37.00 118 TYR A C 1
ATOM 961 O O . TYR A 1 118 ? 26.062 11.035 12.315 1.00 37.00 118 TYR A O 1
ATOM 969 N N . THR A 1 119 ? 26.988 11.561 10.346 1.00 36.34 119 THR A N 1
ATOM 970 C CA . THR A 1 119 ? 28.383 11.453 10.764 1.00 36.34 119 THR A CA 1
ATOM 971 C C . THR A 1 119 ? 28.649 12.612 11.719 1.00 36.34 119 THR A C 1
ATOM 973 O O . THR A 1 119 ? 28.966 13.718 11.288 1.00 36.34 119 THR A O 1
ATOM 976 N N . VAL A 1 120 ? 28.471 12.379 13.020 1.00 41.41 120 VAL A N 1
ATOM 977 C CA . VAL A 1 120 ? 28.974 13.274 14.061 1.00 41.41 120 VAL A CA 1
ATOM 978 C C . VAL A 1 120 ? 30.484 13.078 14.091 1.00 41.41 120 VAL A C 1
ATOM 980 O O . VAL A 1 120 ? 31.031 12.280 14.848 1.00 41.41 120 VAL A O 1
ATOM 983 N N . SER A 1 121 ? 31.170 13.775 13.192 1.00 44.38 121 SER A N 1
ATOM 984 C CA . SER A 1 121 ? 32.582 14.063 13.361 1.00 44.38 121 SER A CA 1
ATOM 985 C C . SER A 1 121 ? 32.724 15.111 14.465 1.00 44.38 121 SER A C 1
ATOM 987 O O . SER A 1 121 ? 32.280 16.243 14.304 1.00 44.38 121 SER A O 1
ATOM 989 N N . ASN A 1 122 ? 33.413 14.702 15.530 1.00 40.03 122 ASN A N 1
ATOM 990 C CA . ASN A 1 122 ? 34.089 15.508 16.548 1.00 40.03 122 ASN A CA 1
ATOM 991 C C . ASN A 1 122 ? 33.263 16.190 17.658 1.00 40.03 122 ASN A C 1
ATOM 993 O O . ASN A 1 122 ? 32.621 17.216 17.480 1.00 40.03 122 ASN A O 1
ATOM 997 N N . LYS A 1 123 ? 33.437 15.602 18.852 1.00 48.88 123 LYS A N 1
ATOM 998 C CA . LYS A 1 123 ? 33.555 16.190 20.200 1.00 48.88 123 LYS A CA 1
ATOM 999 C C . LYS A 1 123 ? 33.455 17.724 20.300 1.00 48.88 123 LYS A C 1
ATOM 1001 O O . LYS A 1 123 ? 34.377 18.404 19.859 1.00 48.88 123 LYS A O 1
ATOM 1006 N N . LEU A 1 124 ? 32.501 18.217 21.098 1.00 41.03 124 LEU A N 1
ATOM 1007 C CA . LEU A 1 124 ? 32.795 19.108 22.231 1.00 41.03 124 LEU A CA 1
ATOM 1008 C C . LEU A 1 124 ? 31.614 19.147 23.221 1.00 41.03 124 LEU A C 1
ATOM 1010 O O . LEU A 1 124 ? 30.458 19.251 22.832 1.00 41.03 124 LEU A O 1
ATOM 1014 N N . SER A 1 125 ? 31.951 19.009 24.497 1.00 54.34 125 SER A N 1
ATOM 1015 C CA . SER A 1 125 ? 31.124 18.951 25.708 1.00 54.34 125 SER A CA 1
ATOM 1016 C C . SER A 1 125 ? 30.315 20.219 25.997 1.00 54.34 125 SER A C 1
ATOM 1018 O O . SER A 1 125 ? 30.958 21.257 26.117 1.00 54.34 125 SER A O 1
ATOM 1020 N N . VAL A 1 126 ? 28.998 20.127 26.258 1.00 37.53 126 VAL A N 1
ATOM 1021 C CA . VAL A 1 126 ? 28.232 21.096 27.082 1.00 37.53 126 VAL A CA 1
ATOM 1022 C C . VAL A 1 126 ? 26.977 20.441 27.714 1.00 37.53 126 VAL A C 1
ATOM 1024 O O . VAL A 1 126 ? 26.184 19.828 27.009 1.00 37.53 126 VAL A O 1
ATOM 1027 N N . SER A 1 127 ? 26.893 20.600 29.044 1.00 36.12 127 SER A N 1
ATOM 1028 C CA . SER A 1 127 ? 25.778 20.581 30.023 1.00 36.12 127 SER A CA 1
ATOM 1029 C C . SER A 1 127 ? 24.692 19.491 30.038 1.00 36.12 127 SER A C 1
ATOM 1031 O O . SER A 1 127 ? 23.823 19.422 29.175 1.00 36.12 127 SER A O 1
ATOM 1033 N N . GLU A 1 128 ? 24.668 18.767 31.162 1.00 47.03 128 GLU A N 1
ATOM 1034 C CA . GLU A 1 128 ? 23.497 18.127 31.769 1.00 47.03 128 GLU A CA 1
ATOM 1035 C C . GLU A 1 128 ? 22.617 19.194 32.449 1.00 47.03 128 GLU A C 1
ATOM 1037 O O . GLU A 1 128 ? 22.782 19.465 33.632 1.00 47.03 128 GLU A O 1
ATOM 1042 N N . ASP A 1 129 ? 21.723 19.842 31.711 1.00 44.91 129 ASP A N 1
ATOM 1043 C CA . ASP A 1 129 ? 20.485 20.398 32.270 1.00 44.91 129 ASP A CA 1
ATOM 1044 C C . ASP A 1 129 ? 19.520 20.675 31.110 1.00 44.91 129 ASP A C 1
ATOM 1046 O O . ASP A 1 129 ? 19.970 20.957 30.003 1.00 44.91 129 ASP A O 1
ATOM 1050 N N . ASP A 1 130 ? 18.222 20.555 31.368 1.00 35.34 130 ASP A N 1
ATOM 1051 C CA . ASP A 1 130 ? 17.098 20.490 30.416 1.00 35.34 130 ASP A CA 1
ATOM 1052 C C . ASP A 1 130 ? 16.774 19.076 29.898 1.00 35.34 130 ASP A C 1
ATOM 1054 O O . ASP A 1 130 ? 17.054 18.664 28.771 1.00 35.34 130 ASP A O 1
ATOM 1058 N N . THR A 1 131 ? 16.056 18.328 30.741 1.00 41.16 131 THR A N 1
ATOM 1059 C CA . THR A 1 131 ? 15.243 17.169 30.338 1.00 41.16 131 THR A CA 1
ATOM 1060 C C . THR A 1 131 ? 14.005 17.632 29.557 1.00 41.16 131 THR A C 1
ATOM 1062 O O . THR A 1 131 ? 12.862 17.398 29.946 1.00 41.16 131 THR A O 1
ATOM 1065 N N . GLU A 1 132 ? 14.216 18.270 28.409 1.00 37.78 132 GLU A N 1
ATOM 1066 C CA . GLU A 1 132 ? 13.188 18.356 27.379 1.00 37.78 132 GLU A CA 1
ATOM 1067 C C . GLU A 1 132 ? 13.285 17.068 26.555 1.00 37.78 132 GLU A C 1
ATOM 1069 O O . GLU A 1 132 ? 14.118 16.925 25.660 1.00 37.78 132 GLU A O 1
ATOM 1074 N N . TYR A 1 133 ? 12.478 16.065 26.925 1.00 36.62 133 TYR A N 1
ATOM 1075 C CA . TYR A 1 133 ? 12.304 14.854 26.122 1.00 36.62 133 TYR A CA 1
ATOM 1076 C C . TYR A 1 133 ? 12.090 15.285 24.667 1.00 36.62 133 TYR A C 1
ATOM 1078 O O . TYR A 1 133 ? 11.110 15.993 24.415 1.00 36.62 133 TYR A O 1
ATOM 1086 N N . PRO A 1 134 ? 12.949 14.891 23.704 1.00 42.31 134 PRO A N 1
ATOM 1087 C CA . PRO A 1 134 ? 12.737 15.268 22.323 1.00 42.31 134 PRO A CA 1
ATOM 1088 C C . PRO A 1 134 ? 11.388 14.687 21.934 1.00 42.31 134 PRO A C 1
ATOM 1090 O O . PRO A 1 134 ? 11.190 13.471 21.912 1.00 42.31 134 PRO A O 1
ATOM 1093 N N . MET A 1 135 ? 10.430 15.579 21.710 1.00 39.88 135 MET A N 1
ATOM 1094 C CA . MET A 1 135 ? 9.124 15.264 21.177 1.00 39.88 135 MET A CA 1
ATOM 1095 C C . MET A 1 135 ? 9.377 14.606 19.821 1.00 39.88 135 MET A C 1
ATOM 1097 O O . MET A 1 135 ? 9.584 15.290 18.820 1.00 39.88 135 MET A O 1
ATOM 1101 N N . PHE A 1 136 ? 9.475 13.274 19.810 1.00 44.66 136 PHE A N 1
ATOM 1102 C CA . PHE A 1 136 ? 9.706 12.481 18.614 1.00 44.66 136 PHE A CA 1
ATOM 1103 C C . PHE A 1 136 ? 8.544 12.764 17.663 1.00 44.66 136 PHE A C 1
ATOM 1105 O O . PHE A 1 136 ? 7.456 12.199 17.772 1.00 44.66 136 PHE A O 1
ATOM 1112 N N . ASN A 1 137 ? 8.764 13.693 16.737 1.00 55.50 137 ASN A N 1
ATOM 1113 C CA . ASN A 1 137 ? 7.904 13.905 15.591 1.00 55.50 137 ASN A CA 1
ATOM 1114 C C . ASN A 1 137 ? 8.066 12.673 14.700 1.00 55.50 137 ASN A C 1
ATOM 1116 O O . ASN A 1 137 ? 8.879 12.681 13.777 1.00 55.50 137 ASN A O 1
ATOM 1120 N N . GLU A 1 138 ? 7.328 11.604 15.019 1.00 78.12 138 GLU A N 1
ATOM 1121 C CA . GLU A 1 138 ? 7.243 10.373 14.232 1.00 78.12 138 GLU A CA 1
ATOM 1122 C C . GLU A 1 138 ? 6.789 10.739 12.812 1.00 78.12 138 GLU A C 1
ATOM 1124 O O . GLU A 1 138 ? 5.604 10.902 12.509 1.00 78.12 138 GLU A O 1
ATOM 1129 N N . THR A 1 139 ? 7.777 10.976 11.955 1.00 88.31 139 THR A N 1
ATOM 1130 C CA . THR A 1 139 ? 7.603 11.234 10.534 1.00 88.31 139 THR A CA 1
ATOM 1131 C C . THR A 1 139 ? 7.749 9.897 9.845 1.00 88.31 139 THR A C 1
ATOM 1133 O O . THR A 1 139 ? 8.802 9.267 9.922 1.00 88.31 139 THR A O 1
ATOM 1136 N N . LEU A 1 140 ? 6.679 9.458 9.195 1.00 91.88 140 LEU A N 1
ATOM 1137 C CA . LEU A 1 140 ? 6.657 8.196 8.473 1.00 91.88 140 LEU A CA 1
ATOM 1138 C C . LEU A 1 140 ? 6.916 8.471 6.999 1.00 91.88 140 LEU A C 1
ATOM 1140 O O . LEU A 1 140 ? 6.200 9.255 6.376 1.00 91.88 140 LEU A O 1
ATOM 1144 N N . TYR A 1 141 ? 7.945 7.841 6.447 1.00 93.38 141 TYR A N 1
ATOM 1145 C CA . TYR A 1 141 ? 8.326 8.023 5.052 1.00 93.38 141 TYR A CA 1
ATOM 1146 C C . TYR A 1 141 ? 7.626 7.001 4.165 1.00 93.38 141 TYR A C 1
ATOM 1148 O O . TYR A 1 141 ? 7.472 5.832 4.522 1.00 93.38 141 TYR A O 1
ATOM 1156 N N . ILE A 1 142 ? 7.192 7.473 3.000 1.00 95.88 142 ILE A N 1
ATOM 1157 C CA . ILE A 1 142 ? 6.543 6.663 1.982 1.00 95.88 142 ILE A CA 1
ATOM 1158 C C . ILE A 1 142 ? 7.368 6.756 0.706 1.00 95.88 142 ILE A C 1
ATOM 1160 O O . ILE A 1 142 ? 7.573 7.837 0.139 1.00 95.88 142 ILE A O 1
ATOM 1164 N N . GLU A 1 143 ? 7.805 5.601 0.238 1.00 96.25 143 GLU A N 1
ATOM 1165 C CA . GLU A 1 143 ? 8.632 5.452 -0.947 1.00 96.25 143 GLU A CA 1
ATOM 1166 C C . GLU A 1 143 ? 7.809 4.860 -2.092 1.00 96.25 143 GLU A C 1
ATOM 1168 O O . GLU A 1 143 ? 6.985 3.970 -1.901 1.00 96.25 143 GLU A O 1
ATOM 1173 N N . ASP A 1 144 ? 8.005 5.376 -3.302 1.00 95.06 144 ASP A N 1
ATOM 1174 C CA . ASP A 1 144 ? 7.508 4.766 -4.531 1.00 95.06 144 ASP A CA 1
ATOM 1175 C C . ASP A 1 144 ? 8.416 3.593 -4.889 1.00 95.06 144 ASP A C 1
ATOM 1177 O O . ASP A 1 144 ? 9.633 3.754 -5.009 1.00 95.06 144 ASP A O 1
ATOM 1181 N N . ILE A 1 145 ? 7.812 2.428 -5.103 1.00 93.56 145 ILE A N 1
ATOM 1182 C CA . ILE A 1 145 ? 8.524 1.272 -5.627 1.00 93.56 145 ILE A CA 1
ATOM 1183 C C . ILE A 1 145 ? 8.407 1.292 -7.145 1.00 93.56 145 ILE A C 1
ATOM 1185 O O . ILE A 1 145 ? 7.315 1.200 -7.717 1.00 93.56 145 ILE A O 1
ATOM 1189 N N . MET A 1 146 ? 9.555 1.415 -7.802 1.00 89.62 146 MET A N 1
ATOM 1190 C CA . MET A 1 146 ? 9.658 1.385 -9.252 1.00 89.62 146 MET A CA 1
ATOM 1191 C C . MET A 1 146 ? 10.232 0.045 -9.695 1.00 89.62 146 MET A C 1
ATOM 1193 O O . MET A 1 146 ? 11.380 -0.270 -9.386 1.00 89.62 146 MET A O 1
ATOM 1197 N N . VAL A 1 147 ? 9.425 -0.717 -10.432 1.00 87.31 147 VAL A N 1
ATOM 1198 C CA . VAL A 1 147 ? 9.793 -2.032 -10.962 1.00 87.31 147 VAL A CA 1
ATOM 1199 C C . VAL A 1 147 ? 10.317 -1.880 -12.389 1.00 87.31 147 VAL A C 1
ATOM 1201 O O . VAL A 1 147 ? 9.637 -1.357 -13.273 1.00 87.31 147 VAL A O 1
ATOM 1204 N N . HIS A 1 148 ? 11.537 -2.351 -12.608 1.00 82.56 148 HIS A N 1
ATOM 1205 C CA . HIS A 1 148 ? 12.279 -2.311 -13.860 1.00 82.56 148 HIS A CA 1
ATOM 1206 C C . HIS A 1 148 ? 12.293 -3.700 -14.502 1.00 82.56 148 HIS A C 1
ATOM 1208 O O . HIS A 1 148 ? 12.683 -4.667 -13.851 1.00 82.56 148 HIS A O 1
ATOM 1214 N N . PRO A 1 149 ? 11.969 -3.834 -15.801 1.00 75.31 149 PRO A N 1
ATOM 1215 C CA . PRO A 1 149 ? 11.910 -5.144 -16.457 1.00 75.31 149 PRO A CA 1
ATOM 1216 C C . PRO A 1 149 ? 13.213 -5.963 -16.461 1.00 75.31 149 PRO A C 1
ATOM 1218 O O . PRO A 1 149 ? 13.165 -7.153 -16.758 1.00 75.31 149 PRO A O 1
ATOM 1221 N N . ARG A 1 150 ? 14.372 -5.330 -16.236 1.00 77.25 150 ARG A N 1
ATOM 1222 C CA . ARG A 1 150 ? 15.697 -5.981 -16.262 1.00 77.25 150 ARG A CA 1
ATOM 1223 C C . ARG A 1 150 ? 16.462 -5.868 -14.949 1.00 77.25 150 ARG A C 1
ATOM 1225 O O . ARG A 1 150 ? 17.214 -6.776 -14.626 1.00 77.25 150 ARG A O 1
ATOM 1232 N N . ASP A 1 151 ? 16.243 -4.785 -14.210 1.00 81.44 151 ASP A N 1
ATOM 1233 C CA . ASP A 1 151 ? 17.058 -4.429 -13.044 1.00 81.44 151 ASP A CA 1
ATOM 1234 C C . ASP A 1 151 ? 16.342 -4.728 -11.712 1.00 81.44 151 ASP A C 1
ATOM 1236 O O . ASP A 1 151 ? 16.822 -4.354 -10.645 1.00 81.44 151 ASP A O 1
ATOM 1240 N N . GLY A 1 152 ? 15.178 -5.389 -11.755 1.00 87.38 152 GLY A N 1
ATOM 1241 C CA . GLY A 1 152 ? 14.359 -5.663 -10.574 1.00 87.38 152 GLY A CA 1
ATOM 1242 C C . GLY A 1 152 ? 13.633 -4.412 -10.080 1.00 87.38 152 GLY A C 1
ATOM 1243 O O . GLY A 1 152 ? 13.204 -3.592 -10.881 1.00 87.38 152 GLY A O 1
ATOM 1244 N N . ALA A 1 153 ? 13.465 -4.242 -8.770 1.00 90.56 153 ALA A N 1
ATOM 1245 C CA . ALA A 1 153 ? 12.765 -3.100 -8.190 1.00 90.56 153 ALA A CA 1
ATOM 1246 C C . ALA A 1 153 ? 13.711 -2.140 -7.453 1.00 90.56 153 ALA A C 1
ATOM 1248 O O . ALA A 1 153 ? 14.784 -2.525 -6.994 1.00 90.56 153 ALA A O 1
ATOM 1249 N N . SER A 1 154 ? 13.308 -0.872 -7.357 1.00 92.00 154 SER A N 1
ATOM 1250 C CA . SER A 1 154 ? 14.060 0.185 -6.672 1.00 92.00 154 SER A CA 1
ATOM 1251 C C . SER A 1 154 ? 13.140 1.096 -5.864 1.00 92.00 154 SER A C 1
ATOM 1253 O O . SER A 1 154 ? 12.034 1.414 -6.307 1.00 92.00 154 SER A O 1
ATOM 1255 N N . GLU A 1 155 ? 13.629 1.531 -4.706 1.00 93.69 155 GLU A N 1
ATOM 1256 C CA . GLU A 1 155 ? 12.950 2.441 -3.782 1.00 93.69 155 GLU A CA 1
ATOM 1257 C C . GLU A 1 155 ? 13.274 3.901 -4.133 1.00 93.69 155 GLU A C 1
ATOM 1259 O O . GLU A 1 155 ? 14.425 4.250 -4.403 1.00 93.69 155 GLU A O 1
ATOM 1264 N N . HIS A 1 156 ? 12.263 4.772 -4.144 1.00 93.00 156 HIS A N 1
ATOM 1265 C CA . HIS A 1 156 ? 12.443 6.209 -4.365 1.00 93.00 156 HIS A CA 1
ATOM 1266 C C . HIS A 1 156 ? 11.582 7.009 -3.401 1.00 93.00 156 HIS A C 1
ATOM 1268 O O . HIS A 1 156 ? 10.391 6.742 -3.278 1.00 93.00 156 HIS A O 1
ATOM 1274 N N . ALA A 1 157 ? 12.127 8.073 -2.811 1.00 94.25 157 ALA A N 1
ATOM 1275 C CA . ALA A 1 157 ? 11.329 8.996 -2.008 1.00 94.25 157 ALA A CA 1
ATOM 1276 C C . ALA A 1 157 ? 10.102 9.509 -2.792 1.00 94.25 157 ALA A C 1
ATOM 1278 O O . ALA A 1 157 ? 10.195 9.855 -3.981 1.00 94.25 157 ALA A O 1
ATOM 1279 N N . TRP A 1 158 ? 8.947 9.553 -2.119 1.00 95.56 158 TRP A N 1
ATOM 1280 C CA . TRP A 1 158 ? 7.700 10.053 -2.699 1.00 95.56 158 TRP A CA 1
ATOM 1281 C C . TRP A 1 158 ? 6.969 11.027 -1.780 1.00 95.56 158 TRP A C 1
ATOM 1283 O O . TRP A 1 158 ? 6.694 12.165 -2.175 1.00 95.56 158 TRP A O 1
ATOM 1293 N N . ALA A 1 159 ? 6.662 10.590 -0.566 1.00 96.62 159 ALA A N 1
ATOM 1294 C CA . ALA A 1 159 ? 5.857 11.341 0.380 1.00 96.62 159 ALA A CA 1
ATOM 1295 C C . ALA A 1 159 ? 6.316 11.073 1.814 1.00 96.62 159 ALA A C 1
ATOM 1297 O O . ALA A 1 159 ? 7.082 10.150 2.085 1.00 96.62 159 ALA A O 1
ATOM 1298 N N . TYR A 1 160 ? 5.822 11.877 2.742 1.00 95.06 160 TYR A N 1
ATOM 1299 C CA . TYR A 1 160 ? 5.908 11.578 4.163 1.00 95.06 160 TYR A CA 1
ATOM 1300 C C . TYR A 1 160 ? 4.569 11.868 4.831 1.00 95.06 160 TYR A C 1
ATOM 1302 O O . TYR A 1 160 ? 3.720 12.577 4.287 1.00 95.06 160 TYR A O 1
ATOM 1310 N N . TRP A 1 161 ? 4.378 11.320 6.021 1.00 94.75 161 TRP A N 1
ATOM 1311 C CA . TRP A 1 161 ? 3.203 11.544 6.839 1.00 94.75 161 TRP A CA 1
ATOM 1312 C C . TRP A 1 161 ? 3.620 11.990 8.234 1.00 94.75 161 TRP A C 1
ATOM 1314 O O . TRP A 1 161 ? 4.538 11.422 8.825 1.00 94.75 161 TRP A O 1
ATOM 1324 N N . THR A 1 162 ? 2.930 12.994 8.772 1.00 92.19 162 THR A N 1
ATOM 1325 C CA . THR A 1 162 ? 3.075 13.395 10.177 1.00 92.19 162 THR A CA 1
ATOM 1326 C C . THR A 1 162 ? 1.714 13.533 10.835 1.00 92.19 162 THR A C 1
ATOM 1328 O O . THR A 1 162 ? 0.721 13.857 10.184 1.00 92.19 162 THR A O 1
ATOM 1331 N N . LYS A 1 163 ? 1.672 13.375 12.161 1.00 88.94 163 LYS A N 1
ATOM 1332 C CA . LYS A 1 163 ? 0.436 13.513 12.944 1.00 88.94 163 LYS A CA 1
ATOM 1333 C C . LYS A 1 163 ? -0.253 14.870 12.757 1.00 88.94 163 LYS A C 1
ATOM 1335 O O . LYS A 1 163 ? -1.475 14.936 12.802 1.00 88.94 163 LYS A O 1
ATOM 1340 N N . TYR A 1 164 ? 0.525 15.935 12.564 1.00 89.81 164 TYR A N 1
ATOM 1341 C CA . TYR A 1 164 ? 0.015 17.306 12.488 1.00 89.81 164 TYR A CA 1
ATOM 1342 C C . TYR A 1 164 ? -0.384 17.729 11.079 1.00 89.81 164 TYR A C 1
ATOM 1344 O O . TYR A 1 164 ? -1.294 18.535 10.925 1.00 89.81 164 TYR A O 1
ATOM 1352 N N . SER A 1 165 ? 0.307 17.220 10.056 1.00 91.19 165 SER A N 1
ATOM 1353 C CA . SER A 1 165 ? 0.096 17.673 8.678 1.00 91.19 165 SER A CA 1
ATOM 1354 C C . SER A 1 165 ? -0.510 16.628 7.749 1.00 91.19 165 SER A C 1
ATOM 1356 O O . SER A 1 165 ? -0.802 16.948 6.599 1.00 91.19 165 SER A O 1
ATOM 1358 N N . GLY A 1 166 ? -0.729 15.408 8.245 1.00 94.12 166 GLY A N 1
ATOM 1359 C CA . GLY A 1 166 ? -1.213 14.293 7.446 1.00 94.12 166 GLY A CA 1
ATOM 1360 C C . GLY A 1 166 ? -0.210 13.899 6.365 1.00 94.12 166 GLY A C 1
ATOM 1361 O O . GLY A 1 166 ? 1.001 14.097 6.512 1.00 94.12 166 GLY A O 1
ATOM 1362 N N . LEU A 1 167 ? -0.725 13.335 5.272 1.00 96.00 167 LEU A N 1
ATOM 1363 C CA . LEU A 1 167 ? 0.068 12.962 4.105 1.00 96.00 167 LEU A CA 1
ATOM 1364 C C . LEU A 1 167 ? 0.525 14.203 3.327 1.00 96.00 167 LEU A C 1
ATOM 1366 O O . LEU A 1 167 ? -0.295 14.966 2.819 1.00 96.00 167 LEU A O 1
ATOM 1370 N N . LYS A 1 168 ? 1.838 14.340 3.138 1.00 96.69 168 LYS A N 1
ATOM 1371 C CA . LYS A 1 168 ? 2.451 15.341 2.265 1.00 96.69 168 LYS A CA 1
ATOM 1372 C C . LYS A 1 168 ? 3.231 14.674 1.148 1.00 96.69 168 LYS A C 1
ATOM 1374 O O . LYS A 1 168 ? 4.250 14.025 1.376 1.00 96.69 168 LYS A O 1
ATOM 1379 N N . VAL A 1 169 ? 2.761 14.881 -0.076 1.00 96.00 169 VAL A N 1
ATOM 1380 C CA . VAL A 1 169 ? 3.442 14.404 -1.278 1.00 96.00 169 VAL A CA 1
ATOM 1381 C C . VAL A 1 169 ? 4.480 15.433 -1.705 1.00 96.00 169 VAL A C 1
ATOM 1383 O O . VAL A 1 169 ? 4.136 16.573 -2.006 1.00 96.00 169 VAL A O 1
ATOM 1386 N N . THR A 1 170 ? 5.749 15.033 -1.720 1.00 95.50 170 THR A N 1
ATOM 1387 C CA . THR A 1 170 ? 6.878 15.932 -1.998 1.00 95.50 170 THR A CA 1
ATOM 1388 C C . THR A 1 170 ? 7.523 15.691 -3.352 1.00 95.50 170 THR A C 1
ATOM 1390 O O . THR A 1 170 ? 8.033 16.640 -3.933 1.00 95.50 170 THR A O 1
ATOM 1393 N N . HIS A 1 171 ? 7.462 14.464 -3.880 1.00 94.19 171 HIS A N 1
ATOM 1394 C CA . HIS A 1 171 ? 8.176 14.083 -5.104 1.00 94.19 171 HIS A CA 1
ATOM 1395 C C . HIS A 1 171 ? 7.249 13.553 -6.214 1.00 94.19 171 HIS A C 1
ATOM 1397 O O . HIS A 1 171 ? 7.597 12.625 -6.952 1.00 94.19 171 HIS A O 1
ATOM 1403 N N . ASP A 1 172 ? 6.022 14.079 -6.324 1.00 90.25 172 ASP A N 1
ATOM 1404 C CA . ASP A 1 172 ? 5.045 13.575 -7.306 1.00 90.25 172 ASP A CA 1
ATOM 1405 C C . ASP A 1 172 ? 5.456 13.867 -8.756 1.00 90.25 172 ASP A C 1
ATOM 1407 O O . ASP A 1 172 ? 5.246 13.060 -9.673 1.00 90.25 172 ASP A O 1
ATOM 1411 N N . ARG A 1 173 ? 6.104 15.017 -8.968 1.00 89.81 173 ARG A N 1
ATOM 1412 C CA . ARG A 1 173 ? 6.626 15.412 -10.277 1.00 89.81 173 ARG A CA 1
ATOM 1413 C C . ARG A 1 173 ? 7.758 14.485 -10.702 1.00 89.81 173 ARG A C 1
ATOM 1415 O O . ARG A 1 173 ? 7.738 13.973 -11.819 1.00 89.81 173 ARG A O 1
ATOM 1422 N N . GLU A 1 174 ? 8.718 14.237 -9.822 1.00 88.62 174 GLU A N 1
ATOM 1423 C CA . GLU A 1 174 ? 9.854 13.344 -10.040 1.00 88.62 174 GLU A CA 1
ATOM 1424 C C . GLU A 1 174 ? 9.366 11.922 -10.305 1.00 88.62 174 GLU A C 1
ATOM 1426 O O . GLU A 1 174 ? 9.808 11.290 -11.264 1.00 88.62 174 GLU A O 1
ATOM 1431 N N . ARG A 1 175 ? 8.394 11.443 -9.521 1.00 87.56 175 ARG A N 1
ATOM 1432 C CA . ARG A 1 175 ? 7.719 10.160 -9.739 1.00 87.56 175 ARG A CA 1
ATOM 1433 C C . ARG A 1 175 ? 7.113 10.068 -11.138 1.00 87.56 175 ARG A C 1
ATOM 1435 O O . ARG A 1 175 ? 7.347 9.093 -11.854 1.00 87.56 175 ARG A O 1
ATOM 1442 N N . THR A 1 176 ? 6.377 11.096 -11.555 1.00 85.44 176 THR A N 1
ATOM 1443 C CA . THR A 1 176 ? 5.776 11.164 -12.895 1.00 85.44 176 THR A CA 1
ATOM 1444 C C . THR A 1 176 ? 6.843 11.153 -13.989 1.00 85.44 176 THR A C 1
ATOM 1446 O O . THR A 1 176 ? 6.709 10.431 -14.977 1.00 85.44 176 THR A O 1
ATOM 1449 N N . LEU A 1 177 ? 7.924 11.914 -13.817 1.00 85.31 177 LEU A N 1
ATOM 1450 C CA . LEU A 1 177 ? 9.032 11.962 -14.770 1.00 85.31 177 LEU A CA 1
ATOM 1451 C C . LEU A 1 177 ? 9.763 10.619 -14.865 1.00 85.31 177 LEU A C 1
ATOM 1453 O O . LEU A 1 177 ? 10.029 10.170 -15.977 1.00 85.31 177 LEU A O 1
ATOM 1457 N N . ARG A 1 178 ? 10.021 9.938 -13.740 1.00 83.69 178 ARG A N 1
ATOM 1458 C CA . ARG A 1 178 ? 10.604 8.586 -13.717 1.00 83.69 178 ARG A CA 1
ATOM 1459 C C . ARG A 1 178 ? 9.742 7.602 -14.503 1.00 83.69 178 ARG A C 1
ATOM 1461 O O . ARG A 1 178 ? 10.247 6.942 -15.404 1.00 83.69 178 ARG A O 1
ATOM 1468 N N . ARG A 1 179 ? 8.431 7.572 -14.239 1.00 80.00 179 ARG A N 1
ATOM 1469 C CA . ARG A 1 179 ? 7.480 6.667 -14.913 1.00 80.00 179 ARG A CA 1
ATOM 1470 C C . ARG A 1 179 ? 7.254 6.993 -16.398 1.00 80.00 179 ARG A C 1
ATOM 1472 O O . ARG A 1 179 ? 6.812 6.124 -17.139 1.00 80.00 179 ARG A O 1
ATOM 1479 N N . ARG A 1 180 ? 7.562 8.218 -16.845 1.00 77.62 180 ARG A N 1
ATOM 1480 C CA . ARG A 1 180 ? 7.543 8.623 -18.267 1.00 77.62 180 ARG A CA 1
ATOM 1481 C C . ARG A 1 180 ? 8.886 8.428 -18.972 1.00 77.62 180 ARG A C 1
ATOM 1483 O O . ARG A 1 180 ? 8.929 8.382 -20.200 1.00 77.62 180 ARG A O 1
ATOM 1490 N N . ASN A 1 181 ? 9.987 8.346 -18.228 1.00 71.25 181 ASN A N 1
ATOM 1491 C CA . ASN A 1 181 ? 11.321 8.200 -18.794 1.00 71.25 181 ASN A CA 1
ATOM 1492 C C . ASN A 1 181 ? 11.619 6.735 -19.135 1.00 71.25 181 ASN A C 1
ATOM 1494 O O . ASN A 1 181 ? 12.378 6.043 -18.458 1.00 71.25 181 ASN A O 1
ATOM 1498 N N . PHE A 1 182 ? 11.060 6.296 -20.259 1.00 62.66 182 PHE A N 1
ATOM 1499 C CA . PHE A 1 182 ? 11.293 4.964 -20.812 1.00 62.66 182 PHE A CA 1
ATOM 1500 C C . PHE A 1 182 ? 12.698 4.783 -21.406 1.00 62.66 182 PHE A C 1
ATOM 1502 O O . PHE A 1 182 ? 13.044 3.687 -21.819 1.00 62.66 182 PHE A O 1
ATOM 1509 N N . ARG A 1 183 ? 13.535 5.826 -21.502 1.00 56.19 183 ARG A N 1
ATOM 1510 C CA . ARG A 1 183 ? 14.879 5.673 -22.091 1.00 56.19 183 ARG A CA 1
ATOM 1511 C C . ARG A 1 183 ? 15.865 5.019 -21.132 1.00 56.19 183 ARG A C 1
ATOM 1513 O O . ARG A 1 183 ? 16.699 4.242 -21.578 1.00 56.19 183 ARG A O 1
ATOM 1520 N N . LYS A 1 184 ? 15.765 5.317 -19.833 1.00 57.88 184 LYS A N 1
ATOM 1521 C CA . LYS A 1 184 ? 16.607 4.687 -18.805 1.00 57.88 184 LYS A CA 1
ATOM 1522 C C . LYS A 1 184 ? 16.073 3.307 -18.396 1.00 57.88 184 LYS A C 1
ATOM 1524 O O . LYS A 1 184 ? 16.862 2.438 -18.057 1.00 57.88 184 LYS A O 1
ATOM 1529 N N . TYR A 1 185 ? 14.755 3.107 -18.507 1.00 53.16 185 TYR A N 1
ATOM 1530 C CA . TYR A 1 185 ? 14.055 1.878 -18.124 1.00 53.16 185 TYR A CA 1
ATOM 1531 C C . TYR A 1 185 ? 12.959 1.552 -19.158 1.00 53.16 185 TYR A C 1
ATOM 1533 O O . TYR A 1 185 ? 11.792 1.901 -18.957 1.00 53.16 185 TYR A O 1
ATOM 1541 N N . PRO A 1 186 ? 13.316 0.968 -20.320 1.00 52.19 186 PRO A N 1
ATOM 1542 C CA . PRO A 1 186 ? 12.388 0.768 -21.430 1.00 52.19 186 PRO A CA 1
ATOM 1543 C C . PRO A 1 186 ? 11.194 -0.089 -21.039 1.00 52.19 186 PRO A C 1
ATOM 1545 O O . PRO A 1 186 ? 11.311 -1.272 -20.724 1.00 52.19 186 PRO A O 1
ATOM 1548 N N . VAL A 1 187 ? 10.020 0.534 -21.111 1.00 53.72 187 VAL A N 1
ATOM 1549 C CA . VAL A 1 187 ? 8.731 -0.114 -20.924 1.00 53.72 187 VAL A CA 1
ATOM 1550 C C . VAL A 1 187 ? 8.393 -0.920 -22.166 1.00 53.72 187 VAL A C 1
ATOM 1552 O O . VAL A 1 187 ? 8.197 -0.378 -23.253 1.00 53.72 187 VAL A O 1
ATOM 1555 N N . ARG A 1 188 ? 8.269 -2.236 -21.999 1.00 46.41 188 ARG A N 1
ATOM 1556 C CA . ARG A 1 188 ? 7.473 -3.044 -22.920 1.00 46.41 188 ARG A CA 1
ATOM 1557 C C . ARG A 1 188 ? 6.026 -2.817 -22.536 1.00 46.41 188 ARG A C 1
ATOM 1559 O O . ARG A 1 188 ? 5.598 -3.402 -21.554 1.00 46.41 188 ARG A O 1
ATOM 1566 N N . ILE A 1 189 ? 5.313 -1.956 -23.264 1.00 48.38 189 ILE A N 1
ATOM 1567 C CA . ILE A 1 189 ? 3.876 -1.735 -23.059 1.00 48.38 189 ILE A CA 1
ATOM 1568 C C . ILE A 1 189 ? 3.205 -3.109 -22.962 1.00 48.38 189 ILE A C 1
ATOM 1570 O O . ILE A 1 189 ? 3.161 -3.850 -23.945 1.00 48.38 189 ILE A O 1
ATOM 1574 N N . ALA A 1 190 ? 2.740 -3.475 -21.768 1.00 47.28 190 ALA A N 1
ATOM 1575 C CA . ALA A 1 190 ? 1.917 -4.647 -21.574 1.00 47.28 190 ALA A CA 1
ATOM 1576 C C . ALA A 1 190 ? 0.645 -4.393 -22.378 1.00 47.28 190 ALA A C 1
ATOM 1578 O O . ALA A 1 190 ? -0.139 -3.501 -22.049 1.00 47.28 190 ALA A O 1
ATOM 1579 N N . ALA A 1 191 ? 0.492 -5.129 -23.478 1.00 38.78 191 ALA A N 1
ATOM 1580 C CA . ALA A 1 191 ? -0.725 -5.099 -24.263 1.00 38.78 191 ALA A CA 1
ATOM 1581 C C . ALA A 1 191 ? -1.928 -5.297 -23.319 1.00 38.78 191 ALA A C 1
ATOM 1583 O O . ALA A 1 191 ? -1.835 -6.097 -22.376 1.00 38.78 191 ALA A O 1
ATOM 1584 N N . PRO A 1 192 ? -3.037 -4.564 -23.525 1.00 39.59 192 PRO A N 1
ATOM 1585 C CA . PRO A 1 192 ? -4.238 -4.765 -22.733 1.00 39.59 192 PRO A CA 1
ATOM 1586 C C . PRO A 1 192 ? -4.621 -6.244 -22.780 1.00 39.59 192 PRO A C 1
ATOM 1588 O O . PRO A 1 192 ? -4.694 -6.849 -23.848 1.00 39.59 192 PRO A O 1
ATOM 1591 N N . ARG A 1 193 ? -4.859 -6.838 -21.610 1.00 48.38 193 ARG A N 1
ATOM 1592 C CA . ARG A 1 193 ? -5.449 -8.172 -21.515 1.00 48.38 193 ARG A CA 1
ATOM 1593 C C . ARG A 1 193 ? -6.942 -8.045 -21.791 1.00 48.38 193 ARG A C 1
ATOM 1595 O O . ARG A 1 193 ? -7.745 -8.015 -20.865 1.00 48.38 193 ARG A O 1
ATOM 1602 N N . SER A 1 194 ? -7.312 -7.924 -23.059 1.00 40.28 194 SER A N 1
ATOM 1603 C CA . SER A 1 194 ? -8.691 -8.121 -23.488 1.00 40.28 194 SER A CA 1
ATOM 1604 C C . SER A 1 194 ? -8.765 -9.187 -24.581 1.00 40.28 194 SER A C 1
ATOM 1606 O O . SER A 1 194 ? -7.997 -9.196 -25.538 1.00 40.28 194 SER A O 1
ATOM 1608 N N . LEU A 1 195 ? -9.738 -10.075 -24.364 1.00 37.38 195 LEU A N 1
ATOM 1609 C CA . LEU A 1 195 ? -10.194 -11.219 -25.151 1.00 37.38 195 LEU A CA 1
ATOM 1610 C C . LEU A 1 195 ? -9.314 -12.474 -25.157 1.00 37.38 195 LEU A C 1
ATOM 1612 O O . LEU A 1 195 ? -8.336 -12.608 -25.886 1.00 37.38 195 LEU A O 1
ATOM 1616 N N . GLY A 1 196 ? -9.792 -13.466 -24.402 1.00 38.28 196 GLY A N 1
ATOM 1617 C CA . GLY A 1 196 ? -9.476 -14.859 -24.657 1.00 38.28 196 GLY A CA 1
ATOM 1618 C C . GLY A 1 196 ? -9.726 -15.251 -26.117 1.00 38.28 196 GLY A C 1
ATOM 1619 O O . GLY A 1 196 ? -10.602 -14.721 -26.797 1.00 38.28 196 GLY A O 1
ATOM 1620 N N . ASN A 1 197 ? -8.926 -16.216 -26.563 1.00 44.34 197 ASN A N 1
ATOM 1621 C CA . ASN A 1 197 ? -9.184 -17.117 -27.680 1.00 44.34 197 ASN A CA 1
ATOM 1622 C C . ASN A 1 197 ? -9.785 -16.491 -28.947 1.00 44.34 197 ASN A C 1
ATOM 1624 O O . ASN A 1 197 ? -10.908 -16.802 -29.337 1.00 44.34 197 ASN A O 1
ATOM 1628 N N . LYS A 1 198 ? -8.964 -15.763 -29.704 1.00 35.59 198 LYS A N 1
ATOM 1629 C CA . LYS A 1 198 ? -8.923 -15.980 -31.155 1.00 35.59 198 LYS A CA 1
ATOM 1630 C C . LYS A 1 198 ? -7.480 -16.186 -31.574 1.00 35.59 198 LYS A C 1
ATOM 1632 O O . LYS A 1 198 ? -6.707 -15.244 -31.699 1.00 35.59 198 LYS A O 1
ATOM 1637 N N . LEU A 1 199 ? -7.149 -17.462 -31.756 1.00 35.84 199 LEU A N 1
ATOM 1638 C CA . LEU A 1 199 ? -6.052 -17.927 -32.592 1.00 35.84 199 LEU A CA 1
ATOM 1639 C C . LEU A 1 199 ? -5.980 -17.031 -33.831 1.00 35.84 199 LEU A C 1
ATOM 1641 O O . LEU A 1 199 ? -6.879 -17.061 -34.668 1.00 35.84 199 LEU A O 1
ATOM 1645 N N . ILE A 1 200 ? -4.928 -16.226 -33.928 1.00 34.16 200 ILE A N 1
ATOM 1646 C CA . ILE A 1 200 ? -4.507 -15.653 -35.200 1.00 34.16 200 ILE A CA 1
ATOM 1647 C C . ILE A 1 200 ? -4.089 -16.865 -36.042 1.00 34.16 200 ILE A C 1
ATOM 1649 O O . ILE A 1 200 ? -3.130 -17.545 -35.659 1.00 34.16 200 ILE A O 1
ATOM 1653 N N . PRO A 1 201 ? -4.788 -17.215 -37.137 1.00 35.75 201 PRO A N 1
ATOM 1654 C CA . PRO A 1 201 ? -4.314 -18.277 -38.001 1.00 35.75 201 PRO A CA 1
ATOM 1655 C C . PRO A 1 201 ? -3.028 -17.775 -38.653 1.00 35.75 201 PRO A C 1
ATOM 1657 O O . PRO A 1 201 ? -3.025 -16.751 -39.336 1.00 35.75 201 PRO A O 1
ATOM 1660 N N . GLN A 1 202 ? -1.933 -18.497 -38.426 1.00 35.25 202 GLN A N 1
ATOM 1661 C CA . GLN A 1 202 ? -0.713 -18.370 -39.218 1.00 35.25 202 GLN A CA 1
ATOM 1662 C C . GLN A 1 202 ? -1.094 -18.431 -40.709 1.00 35.25 202 GLN A C 1
ATOM 1664 O O . GLN A 1 202 ? -1.799 -19.370 -41.105 1.00 35.25 202 GLN A O 1
ATOM 1669 N N . PRO A 1 203 ? -0.677 -17.470 -41.551 1.00 32.97 203 PRO A N 1
ATOM 1670 C CA . PRO A 1 203 ? -0.981 -17.522 -42.970 1.00 32.97 203 PRO A CA 1
ATOM 1671 C C . PRO A 1 203 ? -0.20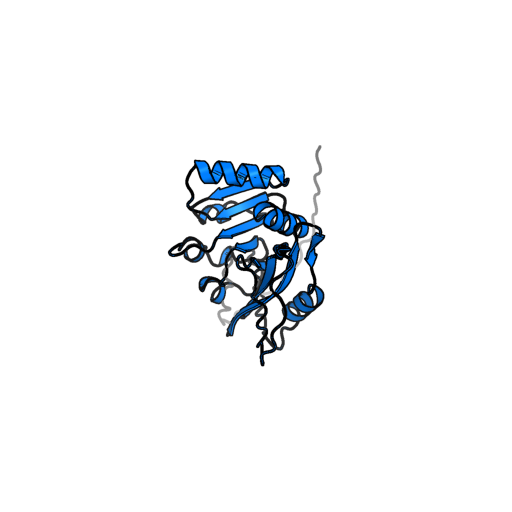2 -18.685 -43.590 1.00 32.97 203 PRO A C 1
ATOM 1673 O O . PRO A 1 203 ? 1.010 -18.622 -43.783 1.00 32.97 203 PRO A O 1
ATOM 1676 N N . LYS A 1 204 ? -0.907 -19.774 -43.910 1.00 35.59 204 LYS A N 1
ATOM 1677 C CA . LYS A 1 204 ? -0.377 -20.806 -44.800 1.00 35.59 204 LYS A CA 1
ATOM 1678 C C . LYS A 1 204 ? -0.239 -20.186 -46.186 1.00 35.59 204 LYS A C 1
ATOM 1680 O O . LYS A 1 204 ? -1.233 -19.840 -46.821 1.00 35.59 204 LYS A O 1
ATOM 1685 N N . HIS A 1 205 ? 0.999 -20.066 -46.656 1.00 41.47 205 HIS A N 1
ATOM 1686 C CA . HIS A 1 205 ? 1.292 -19.883 -48.068 1.00 41.47 205 HIS A CA 1
ATOM 1687 C C . HIS A 1 205 ? 0.658 -21.031 -48.864 1.00 41.47 205 HIS A C 1
ATOM 1689 O O . HIS A 1 205 ? 1.174 -22.143 -48.896 1.00 41.47 205 HIS A O 1
ATOM 1695 N N . SER A 1 206 ? -0.459 -20.761 -49.528 1.00 36.84 206 SER A N 1
ATOM 1696 C CA . SER A 1 206 ? -0.882 -21.537 -50.689 1.00 36.84 206 SER A CA 1
ATOM 1697 C C . SER A 1 206 ? -1.660 -20.617 -51.615 1.00 36.84 206 SER A C 1
ATOM 1699 O O . SER A 1 206 ? -2.772 -20.194 -51.298 1.00 36.84 206 SER A O 1
ATOM 1701 N N . GLY A 1 207 ? -1.051 -20.276 -52.749 1.00 46.31 207 GLY A N 1
ATOM 1702 C CA . GLY A 1 207 ? -1.717 -19.528 -53.800 1.00 46.31 207 GLY A CA 1
ATOM 1703 C C . GLY A 1 207 ? -2.914 -20.311 -54.326 1.00 46.31 207 GLY A C 1
ATOM 1704 O O . GLY A 1 207 ? -2.750 -21.372 -54.919 1.00 46.31 207 GLY A O 1
ATOM 1705 N N . LYS A 1 208 ? -4.113 -19.763 -54.137 1.00 37.75 208 LYS A N 1
ATOM 1706 C CA . LYS A 1 208 ? -5.298 -20.073 -54.939 1.00 37.75 208 LYS A CA 1
ATOM 1707 C C . LYS A 1 208 ? -6.089 -18.783 -55.145 1.00 37.75 208 LYS A C 1
ATOM 1709 O O . LYS A 1 208 ? -6.618 -18.208 -54.201 1.00 37.75 208 LYS A O 1
ATOM 1714 N N . LYS A 1 209 ? -6.129 -18.328 -56.401 1.00 43.69 209 LYS A N 1
ATOM 1715 C CA . LYS A 1 209 ? -7.013 -17.267 -56.902 1.00 43.69 209 LYS A CA 1
ATOM 1716 C C . LYS A 1 209 ? -8.441 -17.800 -56.976 1.00 43.69 209 LYS A C 1
ATOM 1718 O O . LYS A 1 209 ? -8.649 -18.699 -57.778 1.00 43.69 209 LYS A O 1
ATOM 1723 N N . ILE A 1 210 ? -9.405 -17.212 -56.268 1.00 39.00 210 ILE A N 1
ATOM 1724 C CA . ILE A 1 210 ? -10.828 -17.191 -56.675 1.00 39.00 210 ILE A CA 1
ATOM 1725 C C . ILE A 1 210 ? -11.508 -15.930 -56.060 1.00 39.00 210 ILE A C 1
ATOM 1727 O O . ILE A 1 210 ? -10.901 -15.311 -55.189 1.00 39.00 210 ILE A O 1
ATOM 1731 N N . PRO A 1 211 ? -12.660 -15.433 -56.556 1.00 37.97 211 PRO A N 1
ATOM 1732 C CA . PRO A 1 211 ? -12.777 -14.104 -57.154 1.00 37.97 211 PRO A CA 1
ATOM 1733 C C . PRO A 1 211 ? -13.662 -13.128 -56.352 1.00 37.97 211 PRO A C 1
ATOM 1735 O O . PRO A 1 211 ? -14.432 -13.509 -55.475 1.00 37.97 211 PRO A O 1
ATOM 1738 N N . LEU A 1 212 ? -13.580 -11.847 -56.717 1.00 38.12 212 LEU A N 1
ATOM 1739 C CA . LEU A 1 212 ? -14.481 -10.777 -56.278 1.00 38.12 212 LEU A CA 1
ATOM 1740 C C . LEU A 1 212 ? -15.936 -11.036 -56.699 1.00 38.12 212 LEU A C 1
ATOM 1742 O O . LEU A 1 212 ? -16.192 -11.248 -57.883 1.00 38.12 212 LEU A O 1
ATOM 1746 N N . LYS A 1 213 ? -16.879 -10.881 -55.760 1.00 34.81 213 LYS A N 1
ATOM 1747 C CA . LYS A 1 213 ? -18.252 -10.401 -56.005 1.00 34.81 213 LYS A CA 1
ATOM 1748 C C . LYS A 1 213 ? -18.810 -9.656 -54.771 1.00 34.81 213 LYS A C 1
ATOM 1750 O O . LYS A 1 213 ? -18.253 -9.812 -53.686 1.00 34.81 213 LYS A O 1
ATOM 1755 N N . PRO A 1 214 ? -19.826 -8.787 -54.950 1.00 44.56 214 PRO A N 1
ATOM 1756 C CA . PRO A 1 214 ? -19.913 -7.508 -54.246 1.00 44.56 214 PRO A CA 1
ATOM 1757 C C . PRO A 1 214 ? -21.098 -7.387 -53.268 1.00 44.56 214 PRO A C 1
ATOM 1759 O O . PRO A 1 214 ? -21.991 -8.221 -53.268 1.00 44.56 214 PRO A O 1
ATOM 1762 N N . HIS A 1 215 ? -21.078 -6.286 -52.502 1.00 34.56 215 HIS A N 1
ATOM 1763 C CA . HIS A 1 215 ? -22.182 -5.583 -51.824 1.00 34.56 215 HIS A CA 1
ATOM 1764 C C . HIS A 1 215 ? -23.237 -6.384 -51.037 1.00 34.56 215 HIS A C 1
ATOM 1766 O O . HIS A 1 215 ? -24.086 -7.051 -51.611 1.00 34.56 215 HIS A O 1
ATOM 1772 N N . CYS A 1 216 ? -23.327 -6.094 -49.733 1.00 30.11 216 CYS A N 1
ATOM 1773 C CA . CYS A 1 216 ? -24.617 -5.935 -49.060 1.00 30.11 216 CYS A CA 1
ATOM 1774 C C . CYS A 1 216 ? -24.515 -4.865 -47.963 1.00 30.11 216 CYS A C 1
ATOM 1776 O O . CYS A 1 216 ? -23.655 -4.913 -47.085 1.00 30.11 216 CYS A O 1
ATOM 1778 N N . THR A 1 217 ? -25.379 -3.866 -48.087 1.00 33.44 217 THR A N 1
ATOM 1779 C CA . THR A 1 217 ? -25.585 -2.696 -47.233 1.00 33.44 217 THR A CA 1
ATOM 1780 C C . THR A 1 217 ? -26.573 -2.990 -46.096 1.00 33.44 217 THR A C 1
ATOM 1782 O O . THR A 1 217 ? -27.468 -3.808 -46.265 1.00 33.44 217 THR A O 1
ATOM 1785 N N . LEU A 1 218 ? -26.432 -2.210 -45.012 1.00 29.14 218 LEU A N 1
ATOM 1786 C CA . LEU A 1 218 ? -27.432 -1.786 -44.009 1.00 29.14 218 LEU A CA 1
ATOM 1787 C C . LEU A 1 218 ? -28.213 -2.853 -43.201 1.00 29.14 218 LEU A C 1
ATOM 1789 O O . LEU A 1 218 ? -29.021 -3.596 -43.737 1.00 29.14 218 LEU A O 1
ATOM 1793 N N . ASN A 1 219 ? -28.177 -2.758 -41.865 1.00 30.27 219 ASN A N 1
ATOM 1794 C CA . ASN A 1 219 ? -29.138 -1.904 -41.150 1.00 30.27 219 ASN A CA 1
ATOM 1795 C C . ASN A 1 219 ? -28.831 -1.777 -39.649 1.00 30.27 219 ASN A C 1
ATOM 1797 O O . ASN A 1 219 ? -28.448 -2.728 -38.973 1.00 30.27 219 ASN A O 1
ATOM 1801 N N . ILE A 1 220 ? -29.025 -0.553 -39.163 1.00 34.47 220 ILE A N 1
ATOM 1802 C CA . ILE A 1 220 ? -29.023 -0.136 -37.763 1.00 34.47 220 ILE A CA 1
ATOM 1803 C C . ILE A 1 220 ? -30.418 -0.412 -37.196 1.00 34.47 220 ILE A C 1
ATOM 1805 O O . ILE A 1 220 ? -31.407 -0.056 -37.829 1.00 34.47 220 ILE A O 1
ATOM 1809 N N . THR A 1 221 ? -30.497 -0.924 -35.968 1.00 34.03 221 THR A N 1
ATOM 1810 C CA . THR A 1 221 ? -31.697 -0.753 -35.136 1.00 34.03 221 THR A CA 1
ATOM 1811 C C . THR A 1 221 ? -31.288 -0.489 -33.692 1.00 34.03 221 THR A C 1
ATOM 1813 O O . THR A 1 221 ? -30.770 -1.368 -33.008 1.00 34.03 221 THR A O 1
ATOM 1816 N N . LEU A 1 222 ? -31.514 0.754 -33.254 1.00 35.91 222 LEU A N 1
ATOM 1817 C CA . LEU A 1 222 ? -31.674 1.120 -31.851 1.00 35.91 222 LEU A CA 1
ATOM 1818 C C . LEU A 1 222 ? -32.995 0.533 -31.340 1.00 35.91 222 LEU A C 1
ATOM 1820 O O . LEU A 1 222 ? -34.020 0.663 -32.005 1.00 35.91 222 LEU A O 1
ATOM 1824 N N . SER A 1 223 ? -32.988 0.003 -30.120 1.00 32.12 223 SER A N 1
ATOM 1825 C CA . SER A 1 223 ? -34.196 -0.110 -29.305 1.00 32.12 223 SER A CA 1
ATOM 1826 C C . SER A 1 223 ? -33.876 0.322 -27.881 1.00 32.12 223 SER A C 1
ATOM 1828 O O . SER A 1 223 ? -33.169 -0.361 -27.145 1.00 32.12 223 SER A O 1
ATOM 1830 N N . ILE A 1 224 ? -34.406 1.490 -27.532 1.00 36.25 224 ILE A N 1
ATOM 1831 C CA . ILE A 1 224 ? -34.621 1.970 -26.171 1.00 36.25 224 ILE A CA 1
ATOM 1832 C C . ILE A 1 224 ? -35.995 1.447 -25.754 1.00 36.25 224 ILE A C 1
ATOM 1834 O O . ILE A 1 224 ? -36.959 1.640 -26.494 1.00 36.25 224 ILE A O 1
ATOM 1838 N N . ALA A 1 225 ? -36.114 0.868 -24.562 1.00 42.28 225 ALA A N 1
ATOM 1839 C CA . ALA A 1 225 ? -37.397 0.797 -23.874 1.00 42.28 225 ALA A CA 1
ATOM 1840 C C . ALA A 1 225 ? -37.205 0.764 -22.350 1.00 42.28 225 ALA A C 1
ATOM 1842 O O . ALA A 1 225 ? -36.748 -0.238 -21.814 1.00 42.28 225 ALA A O 1
ATOM 1843 N N . ARG A 1 226 ? -37.602 1.899 -21.758 1.00 42.53 226 ARG A N 1
ATOM 1844 C CA . ARG A 1 226 ? -38.207 2.159 -20.438 1.00 42.53 226 ARG A CA 1
ATOM 1845 C C . ARG A 1 226 ? -37.511 1.670 -19.173 1.00 42.53 226 ARG A C 1
ATOM 1847 O O . ARG A 1 226 ? -37.577 0.464 -18.873 1.00 42.53 226 ARG A O 1
#